Protein 5EP2 (pdb70)

Organism: Photobacterium angustum (strain S14 / CCUG 15956) (NCBI:txid314292)

Foldseek 3Di:
DAFDDFPVVVVLVVLLLVCLADLAEEEEEEAAQDDQVVSQLSSQCNHPLVVADEEEDECVVDPQVCSLCQACWAAAPLDDPRPHTTHHSQNSQFSGAYEYEQVLSHAPVVLVQVVVCLVFQWHDHRNDPDIDGGDHRYYYYHHDPVVVCCVVPSHPPVSCVRRHDHYDYGDFQLNRPPSQVVLLQVLLVVLCVVQVAAAHEEDPVVVVLSNQFPPSNGVVVSNVQSNQLNNPDHDNYHYPVSGDPDSPVVSD

Radius of gyration: 20.74 Å; Cα contacts (8 Å, |Δi|>4): 494; chains: 1; bounding box: 37×46×59 Å

Nearest PDB structures (foldseek):
  5ep2-assembly1_A  TM=1.004E+00  e=6.906E-57  Photobacterium angustum
  1ny5-assembly1_A  TM=9.552E-01  e=1.442E-30  Aquifex aeolicus
  3m0e-assembly1_A  TM=8.562E-01  e=4.176E-30  Aquifex aeolicus
  1ny6-assembly1_B  TM=9.154E-01  e=1.386E-28  Aquifex aeolicus
  6lua-assembly1_G  TM=9.500E-01  e=2.790E-27  Vibrio cholerae O395

Sequence (252 aa):
GFIGNNSLPMQQAVYRVIESAASSKATVFITGESGTGKEVCAEAIHAASPRHDDKPFIALNCAAIPKDLIESELFGHVKGAFTGASTERQGAVEMAHNGTLMLDELCEMDLDLQSKLLRRFIQTGTTYQKVGSSKMSSSSVDVRFVCCATNRNPWEEVQEGRFREDLYYRLHVIIPISLPPLRERGGDIIEIAHALLGLMMSLEEGKSFSRFSEPVLRLFESYSWPGNVRELQNVIRNIVVLNTDDDEVKLEMVPPPILEHHH

B-factor: mean 25.79, std 13.91, range [10.58, 95.14]

CATH classification: 3.40.50.300 (+1 more: 1.10.8.60)

Structure (mmCIF, N/CA/C/O backbone):
data_5EP2
#
_entry.id   5EP2
#
_cell.length_a   76.403
_cell.length_b   76.403
_cell.length_c   82.255
_cell.angle_alpha   90.000
_cell.angle_beta   90.000
_cell.angle_gamma   120.000
#
_symmetry.space_group_name_H-M   'P 61'
#
loop_
_entity.id
_entity.type
_entity.pdbx_description
1 polymer 'Putative repressor protein luxO'
2 non-polymer '2,2-dimethylpropyl 2-[[3,5-bis(oxidanylidene)-2~{H}-1,2,4-triazin-6-yl]sulfanyl]ethanoate'
3 non-polymer 'ACETATE ION'
4 water water
#
loop_
_atom_site.group_PDB
_atom_site.id
_atom_site.type_symbol
_atom_site.label_atom_id
_atom_site.label_alt_id
_atom_site.label_comp_id
_atom_site.label_asym_id
_atom_site.label_entity_id
_atom_site.label_seq_id
_atom_site.pdbx_PDB_ins_code
_atom_site.Cartn_x
_atom_site.Cartn_y
_atom_site.Cartn_z
_atom_site.occupancy
_atom_site.B_iso_or_equiv
_atom_site.auth_seq_id
_atom_site.auth_comp_id
_atom_site.auth_asym_id
_atom_site.auth_atom_id
_atom_site.pdbx_PDB_model_num
ATOM 1 N N . GLY A 1 2 ? -4.384 59.404 35.483 1.00 25.29 141 GLY A N 1
ATOM 2 C CA . GLY A 1 2 ? -4.297 57.968 35.693 1.00 37.89 141 GLY A CA 1
ATOM 3 C C . GLY A 1 2 ? -3.965 57.783 37.167 1.00 26.19 141 GLY A C 1
ATOM 4 O O . GLY A 1 2 ? -3.578 56.749 37.640 1.00 34.23 141 GLY A O 1
ATOM 5 N N . PHE A 1 3 ? -4.030 58.891 37.858 1.00 26.63 142 PHE A N 1
ATOM 6 C CA . PHE A 1 3 ? -3.787 58.863 39.286 1.00 15.28 142 PHE A CA 1
ATOM 7 C C . PHE A 1 3 ? -4.981 58.258 40.007 1.00 17.23 142 PHE A C 1
ATOM 8 O O . PHE A 1 3 ? -6.136 58.280 39.553 1.00 21.06 142 PHE A O 1
ATOM 16 N N . ILE A 1 4 ? -4.694 57.783 41.212 1.00 13.95 143 ILE A N 1
ATOM 17 C CA . ILE A 1 4 ? -5.691 57.223 42.095 1.00 15.09 143 ILE A CA 1
ATOM 18 C C . ILE A 1 4 ? -5.787 58.088 43.349 1.00 16.76 143 ILE A C 1
ATOM 19 O O . ILE A 1 4 ? -4.775 58.443 43.948 1.00 18.04 143 ILE A O 1
ATOM 24 N N . GLY A 1 5 ? -7.004 58.430 43.728 1.00 16.28 144 GLY A N 1
ATOM 25 C CA . GLY A 1 5 ? -7.238 59.071 45.018 1.00 16.52 144 GLY A CA 1
ATOM 26 C C . GLY A 1 5 ? -7.615 60.527 44.886 1.00 15.76 144 GLY A C 1
ATOM 27 O O . GLY A 1 5 ? -7.370 61.192 43.905 1.00 17.63 144 GLY A O 1
ATOM 28 N N . ASN A 1 6 ? -8.242 61.039 45.931 1.00 16.15 145 ASN A N 1
ATOM 29 C CA A ASN A 1 6 ? -8.546 62.467 45.912 0.56 16.98 145 ASN A CA 1
ATOM 30 C CA B ASN A 1 6 ? -8.629 62.441 45.987 0.44 18.93 145 ASN A CA 1
ATOM 31 C C . ASN A 1 6 ? -8.056 63.156 47.189 1.00 16.18 145 ASN A C 1
ATOM 32 O O . ASN A 1 6 ? -8.719 64.044 47.745 1.00 17.65 145 ASN A O 1
ATOM 41 N N . SER A 1 7 ? -6.841 62.810 47.574 1.00 15.54 146 SER A N 1
ATOM 42 C CA . SER A 1 7 ? -6.192 63.583 48.625 1.00 15.60 146 SER A CA 1
ATOM 43 C C . SER A 1 7 ? -6.079 65.065 48.305 1.00 15.61 146 SER A C 1
ATOM 44 O O . SER A 1 7 ? -6.004 65.469 47.127 1.00 15.24 146 SER A O 1
ATOM 47 N N . LEU A 1 8 ? -6.085 65.873 49.360 1.00 16.13 147 LEU A N 1
ATOM 48 C CA . LEU A 1 8 ? -5.953 67.296 49.206 1.00 16.89 147 LEU A CA 1
ATOM 49 C C . LEU A 1 8 ? -4.830 67.740 48.233 1.00 17.49 147 LEU A C 1
ATOM 50 O O . LEU A 1 8 ? -5.089 68.480 47.301 1.00 20.11 147 LEU A O 1
ATOM 55 N N . PRO A 1 9 ? -3.593 67.244 48.406 1.00 15.31 148 PRO A N 1
ATOM 56 C CA . PRO A 1 9 ? -2.551 67.719 47.493 1.00 15.23 148 PRO A CA 1
ATOM 57 C C . PRO A 1 9 ? -2.745 67.212 46.070 1.00 15.55 148 PRO A C 1
ATOM 58 O O . PRO A 1 9 ? -2.364 67.928 45.101 1.00 18.02 148 PRO A O 1
ATOM 62 N N . MET A 1 10 ? -3.337 66.046 45.872 1.00 13.91 149 MET A N 1
ATOM 63 C CA . MET A 1 10 ? -3.574 65.609 44.479 1.00 13.56 149 MET A CA 1
ATOM 64 C C . MET A 1 10 ? -4.685 66.417 43.856 1.00 15.96 149 MET A C 1
ATOM 65 O O . MET A 1 10 ? -4.671 66.588 42.630 1.00 14.87 149 MET A O 1
ATOM 70 N N . GLN A 1 11 ? -5.649 66.920 44.600 1.00 17.61 150 GLN A N 1
ATOM 71 C CA A GLN A 1 11 ? -6.701 67.808 44.036 0.64 16.43 150 GLN A CA 1
ATOM 72 C CA B GLN A 1 11 ? -6.677 67.672 43.910 0.36 16.15 150 GLN A CA 1
ATOM 73 C C . GLN A 1 11 ? -6.095 68.971 43.320 1.00 18.04 150 GLN A C 1
ATOM 74 O O . GLN A 1 11 ? -6.571 69.429 42.250 1.00 16.06 150 GLN A O 1
ATOM 85 N N . ALA A 1 12 ? -5.053 69.522 43.927 1.00 17.01 151 ALA A N 1
ATOM 86 C CA . ALA A 1 12 ? -4.358 70.639 43.318 1.00 17.28 151 ALA A CA 1
ATOM 87 C C . ALA A 1 12 ? -3.693 70.241 41.991 1.00 16.08 151 ALA A C 1
ATOM 88 O O . ALA A 1 12 ? -3.742 70.989 40.995 1.00 17.74 151 ALA A O 1
ATOM 90 N N . VAL A 1 13 ? -3.081 69.075 41.975 1.00 14.02 152 VAL A N 1
ATOM 91 C CA . VAL A 1 13 ? -2.471 68.561 40.752 1.00 14.18 152 VAL A CA 1
ATOM 92 C C . VAL A 1 13 ? -3.565 68.397 39.712 1.00 14.31 152 VAL A C 1
ATOM 93 O O . VAL A 1 13 ? -3.374 68.811 38.541 1.00 14.19 152 VAL A O 1
ATOM 97 N N . TYR A 1 14 ? -4.702 67.805 40.066 1.00 14.00 153 TYR A N 1
ATOM 98 C CA . TYR A 1 14 ? -5.763 67.585 39.075 1.00 14.56 153 TYR A CA 1
ATOM 99 C C . TYR A 1 14 ? -6.276 68.890 38.493 1.00 14.53 153 TYR A C 1
ATOM 100 O O . TYR A 1 14 ? -6.565 68.930 37.293 1.00 14.54 153 TYR A O 1
ATOM 109 N N . ARG A 1 15 ? -6.364 69.956 39.270 1.00 15.04 154 ARG A N 1
ATOM 110 C CA . ARG A 1 15 ? -6.821 71.258 38.747 1.00 15.34 154 ARG A CA 1
ATOM 111 C C . ARG A 1 15 ? -5.829 71.777 37.762 1.00 15.23 154 ARG A C 1
ATOM 112 O O . ARG A 1 15 ? -6.222 72.296 36.705 1.00 16.66 154 ARG A O 1
ATOM 120 N N . VAL A 1 16 ? -4.535 71.647 38.028 1.00 15.63 155 VAL A N 1
ATOM 121 C CA . VAL A 1 16 ? -3.528 72.130 37.079 1.00 16.30 155 VAL A CA 1
ATOM 122 C C . VAL A 1 16 ? -3.543 71.255 35.843 1.00 14.91 155 VAL A C 1
ATOM 123 O O . VAL A 1 16 ? -3.420 71.775 34.729 1.00 16.22 155 VAL A O 1
ATOM 127 N N . ILE A 1 17 ? -3.688 69.939 35.972 1.00 12.99 156 ILE A N 1
ATOM 128 C CA . ILE A 1 17 ? -3.764 69.087 34.768 1.00 14.28 156 ILE A CA 1
ATOM 129 C C . ILE A 1 17 ? -4.904 69.505 33.898 1.00 14.55 156 ILE A C 1
ATOM 130 O O . ILE A 1 17 ? -4.721 69.629 32.664 1.00 15.57 156 ILE A O 1
ATOM 135 N N . GLU A 1 18 ? -6.072 69.750 34.477 1.00 14.35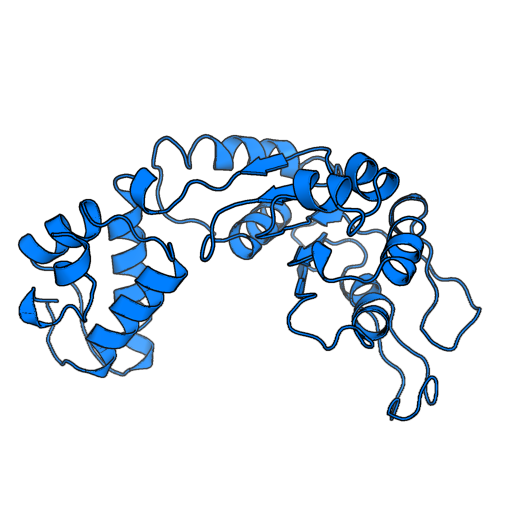 157 GLU A N 1
ATOM 136 C CA . GLU A 1 18 ? -7.230 70.110 33.679 1.00 16.73 157 GLU A CA 1
ATOM 137 C C . GLU A 1 18 ? -7.023 71.422 32.962 1.00 16.70 157 GLU A C 1
ATOM 138 O O . GLU A 1 18 ? -7.362 71.549 31.766 1.00 18.73 157 GLU A O 1
ATOM 144 N N . SER A 1 19 ? -6.484 72.411 33.662 1.00 16.09 158 SER A N 1
ATOM 145 C CA . SER A 1 19 ? -6.298 73.731 33.062 1.00 18.73 158 SER A CA 1
ATOM 146 C C . SER A 1 19 ? -5.167 73.685 32.052 1.00 16.93 158 SER A C 1
ATOM 147 O O . SER A 1 19 ? -5.277 74.318 30.963 1.00 22.50 158 SER A O 1
ATOM 150 N N . ALA A 1 20 ? -4.110 72.938 32.318 1.00 17.47 159 ALA A N 1
ATOM 151 C CA . ALA A 1 20 ? -2.977 72.894 31.405 1.00 17.55 159 ALA A CA 1
ATOM 152 C C . ALA A 1 20 ? -3.346 72.137 30.144 1.00 18.61 159 ALA A C 1
ATOM 153 O O . ALA A 1 20 ? -2.813 72.407 29.043 1.00 19.84 159 ALA A O 1
ATOM 155 N N . ALA A 1 21 ? -4.225 71.144 30.257 1.00 16.37 160 ALA A N 1
ATOM 156 C CA . ALA A 1 21 ? -4.540 70.262 29.130 1.00 17.28 160 ALA A CA 1
ATOM 157 C C . ALA A 1 21 ? -5.073 71.017 27.943 1.00 20.49 160 ALA A C 1
ATOM 158 O O . ALA A 1 21 ? -4.878 70.567 26.807 1.00 21.69 160 ALA A O 1
ATOM 160 N N . SER A 1 22 ? -5.784 72.108 28.164 1.00 18.41 161 SER A N 1
ATOM 161 C CA . SER A 1 22 ? -6.299 72.844 27.028 1.00 24.07 161 SER A CA 1
ATOM 162 C C . SER A 1 22 ? -5.300 73.816 26.381 1.00 25.96 161 SER A C 1
ATOM 163 O O . SER A 1 22 ? -5.626 74.440 25.395 1.00 32.15 161 SER A O 1
ATOM 166 N N . SER A 1 23 ? -4.094 73.926 26.920 1.00 17.70 162 SER A N 1
ATOM 167 C CA . SER A 1 23 ? -3.069 74.795 26.387 1.00 15.98 162 SER A CA 1
ATOM 168 C C . SER A 1 23 ? -1.989 73.959 25.734 1.00 16.56 162 SER A C 1
ATOM 169 O O . SER A 1 23 ? -1.869 72.773 26.044 1.00 17.12 162 SER A O 1
ATOM 172 N N . LYS A 1 24 ? -1.213 74.530 24.812 1.00 15.33 163 LYS A N 1
ATOM 173 C CA . LYS A 1 24 ? -0.041 73.829 24.311 1.00 14.76 163 LYS A CA 1
ATOM 174 C C . LYS A 1 24 ? 1.195 74.192 25.117 1.00 16.06 163 LYS A C 1
ATOM 175 O O . LYS A 1 24 ? 2.273 73.712 24.777 1.00 15.86 163 LYS A O 1
ATOM 181 N N . ALA A 1 25 ? 1.076 74.989 26.198 1.00 14.32 164 ALA A N 1
ATOM 182 C CA . ALA A 1 25 ? 2.247 75.419 26.929 1.00 14.67 164 ALA A CA 1
ATOM 183 C C . ALA A 1 25 ? 2.980 74.200 27.522 1.00 13.83 164 ALA A C 1
ATOM 184 O O . ALA A 1 25 ? 2.363 73.206 27.916 1.00 15.45 164 ALA A O 1
ATOM 186 N N . THR A 1 26 ? 4.302 74.269 27.524 1.00 14.35 165 THR A N 1
ATOM 187 C CA . THR A 1 26 ? 5.082 73.144 28.041 1.00 13.59 165 THR A CA 1
ATOM 188 C C . THR A 1 26 ? 4.880 72.976 29.529 1.00 13.69 165 THR A C 1
ATOM 189 O O . THR A 1 26 ? 4.905 73.947 30.317 1.00 13.48 165 THR A O 1
ATOM 193 N N . VAL A 1 27 ? 4.719 71.706 29.912 1.00 12.91 166 VAL A N 1
ATOM 194 C CA . VAL A 1 27 ? 4.592 71.346 31.314 1.00 13.25 166 VAL A CA 1
ATOM 195 C C . VAL A 1 27 ? 5.900 70.744 31.784 1.00 13.59 166 VAL A C 1
ATOM 196 O O . VAL A 1 27 ? 6.542 69.981 31.052 1.00 16.25 166 VAL A O 1
ATOM 200 N N . PHE A 1 28 ? 6.318 71.073 32.995 1.00 12.88 167 PHE A N 1
ATOM 201 C CA . PHE A 1 28 ? 7.626 70.652 33.502 1.00 13.14 167 PHE A CA 1
ATOM 202 C C . PHE A 1 28 ? 7.373 70.019 34.867 1.00 13.40 167 PHE A C 1
ATOM 203 O O . PHE A 1 28 ? 7.095 70.725 35.847 1.00 13.93 167 PHE A O 1
ATOM 211 N N . ILE A 1 29 ? 7.476 68.706 34.903 1.00 12.68 168 ILE A N 1
ATOM 212 C CA . ILE A 1 29 ? 7.106 67.930 36.104 1.00 12.69 168 ILE A CA 1
ATOM 213 C C . ILE A 1 29 ? 8.333 67.613 36.926 1.00 14.23 168 ILE A C 1
ATOM 214 O O . ILE A 1 29 ? 9.358 67.129 36.430 1.00 15.18 168 ILE A O 1
ATOM 219 N N . THR A 1 30 ? 8.233 67.844 38.251 1.00 13.21 169 THR A N 1
ATOM 220 C CA . THR A 1 30 ? 9.289 67.417 39.178 1.00 14.82 169 THR A CA 1
ATOM 221 C C . THR A 1 30 ? 8.646 66.629 40.298 1.00 16.80 169 THR A C 1
ATOM 222 O O . THR A 1 30 ? 7.445 66.677 40.502 1.00 16.05 169 THR A O 1
ATOM 226 N N . GLY A 1 31 ? 9.478 65.904 41.025 1.00 16.17 170 GLY A N 1
ATOM 227 C CA . GLY A 1 31 ? 8.970 65.125 42.153 1.00 16.25 170 GLY A CA 1
ATOM 228 C C . GLY A 1 31 ? 10.074 64.237 42.634 1.00 16.70 170 GLY A C 1
ATOM 229 O O . GLY A 1 31 ? 11.074 64.041 41.946 1.00 17.72 170 GLY A O 1
ATOM 230 N N . GLU A 1 32 ? 9.907 63.692 43.826 1.00 14.23 171 GLU A N 1
ATOM 231 C CA . GLU A 1 32 ? 10.876 62.739 44.362 1.00 15.81 171 GLU A CA 1
ATOM 232 C C . GLU A 1 32 ? 10.955 61.436 43.560 1.00 17.13 171 GLU A C 1
ATOM 233 O O . GLU A 1 32 ? 10.082 61.116 42.767 1.00 16.46 171 GLU A O 1
ATOM 239 N N . SER A 1 33 ? 12.024 60.688 43.794 1.00 18.19 172 SER A N 1
ATOM 240 C CA . SER A 1 33 ? 12.187 59.351 43.215 1.00 20.18 172 SER A CA 1
ATOM 241 C C . SER A 1 33 ? 10.931 58.527 43.409 1.00 17.74 172 SER A C 1
ATOM 242 O O . SER A 1 33 ? 10.416 58.428 44.524 1.00 17.52 172 SER A O 1
ATOM 245 N N . GLY A 1 34 ? 10.446 57.924 42.337 1.00 15.66 173 GLY A N 1
ATOM 246 C CA . GLY A 1 34 ? 9.348 56.997 42.443 1.00 15.40 173 GLY A CA 1
ATOM 247 C C . GLY A 1 34 ? 8.003 57.676 42.398 1.00 15.24 173 GLY A C 1
ATOM 248 O O . GLY A 1 34 ? 7.018 56.977 42.603 1.00 15.20 173 GLY A O 1
ATOM 249 N N . THR A 1 35 ? 7.925 58.970 42.101 1.00 13.43 174 THR A N 1
ATOM 250 C CA . THR A 1 35 ? 6.615 59.584 41.878 1.00 12.92 174 THR A CA 1
ATOM 251 C C . THR A 1 35 ? 6.212 59.426 40.398 1.00 15.55 174 THR A C 1
ATOM 252 O O . THR A 1 35 ? 7.048 59.127 39.521 1.00 16.63 174 THR A O 1
ATOM 256 N N . GLY A 1 36 ? 4.930 59.605 40.152 1.00 14.22 175 GLY A N 1
ATOM 257 C CA . GLY A 1 36 ? 4.313 59.218 38.876 1.00 16.05 175 GLY A CA 1
ATOM 258 C C . GLY A 1 36 ? 4.412 60.240 37.745 1.00 14.14 175 GLY A C 1
ATOM 259 O O . GLY A 1 36 ? 3.410 60.813 37.304 1.00 14.03 175 GLY A O 1
ATOM 260 N N . LYS A 1 37 ? 5.644 60.509 37.320 1.00 14.30 176 LYS A N 1
ATOM 261 C CA . LYS A 1 37 ? 5.819 61.555 36.301 1.00 14.93 176 LYS A CA 1
ATOM 262 C C . LYS A 1 37 ? 5.181 61.202 34.940 1.00 13.17 176 LYS A C 1
ATOM 263 O O . LYS A 1 37 ? 4.498 62.059 34.360 1.00 13.98 176 LYS A O 1
ATOM 269 N N . GLU A 1 38 ? 5.314 59.947 34.522 1.00 14.36 177 GLU A N 1
ATOM 270 C CA . GLU A 1 38 ? 4.680 59.538 33.262 1.00 14.07 177 GLU A CA 1
ATOM 271 C C . GLU A 1 38 ? 3.160 59.480 33.421 1.00 13.94 177 GLU A C 1
ATOM 272 O O . GLU A 1 38 ? 2.412 59.826 32.501 1.00 14.49 177 GLU A O 1
ATOM 278 N N . VAL A 1 39 ? 2.664 59.046 34.579 1.00 13.60 178 VAL A N 1
ATOM 279 C CA . VAL A 1 39 ? 1.225 59.082 34.829 1.00 12.82 178 VAL A CA 1
ATOM 280 C C . VAL A 1 39 ? 0.688 60.514 34.696 1.00 13.26 178 VAL A C 1
ATOM 281 O O . VAL A 1 39 ? -0.344 60.748 34.055 1.00 13.28 178 VAL A O 1
ATOM 285 N N . CYS A 1 40 ? 1.415 61.496 35.260 1.00 12.67 179 CYS A N 1
ATOM 286 C CA . CYS A 1 40 ? 0.962 62.871 35.135 1.00 11.73 179 CYS A CA 1
ATOM 287 C C . CYS A 1 40 ? 0.981 63.312 33.636 1.00 12.30 179 CYS A C 1
ATOM 288 O O . CYS A 1 40 ? 0.039 63.978 33.205 1.00 12.72 179 CYS A O 1
ATOM 291 N N . ALA A 1 41 ? 2.081 63.016 32.945 1.00 12.09 180 ALA A N 1
ATOM 292 C CA . ALA A 1 41 ? 2.176 63.428 31.535 1.00 11.88 180 ALA A CA 1
ATOM 293 C C . ALA A 1 41 ? 1.030 62.827 30.722 1.00 12.18 180 ALA A C 1
ATOM 294 O O . ALA A 1 41 ? 0.421 63.515 29.880 1.00 13.59 180 ALA A O 1
ATOM 296 N N . GLU A 1 42 ? 0.781 61.540 30.910 1.00 12.54 181 GLU A N 1
ATOM 297 C CA . GLU A 1 42 ? -0.314 60.910 30.175 1.00 14.14 181 GLU A CA 1
ATOM 298 C C . GLU A 1 42 ? -1.670 61.496 30.539 1.00 13.72 181 GLU A C 1
ATOM 299 O O . GLU A 1 42 ? -2.562 61.615 29.663 1.00 14.64 181 GLU A O 1
ATOM 305 N N . ALA A 1 43 ? -1.852 61.868 31.819 1.00 12.77 182 ALA A N 1
ATOM 306 C CA . ALA A 1 43 ? -3.126 62.469 32.186 1.00 12.73 182 ALA A CA 1
ATOM 307 C C . ALA A 1 43 ? -3.370 63.801 31.501 1.00 13.39 182 ALA A C 1
ATOM 308 O O . ALA A 1 43 ? -4.506 64.164 31.174 1.00 15.55 182 ALA A O 1
ATOM 310 N N . ILE A 1 44 ? -2.302 64.566 31.360 1.00 12.97 183 ILE A N 1
ATOM 311 C CA . ILE A 1 44 ? -2.415 65.832 30.615 1.00 12.61 183 ILE A CA 1
ATOM 312 C C . ILE A 1 44 ? -2.844 65.569 29.166 1.00 12.50 183 ILE A C 1
ATOM 313 O O . ILE A 1 44 ? -3.773 66.181 28.675 1.00 14.45 183 ILE A O 1
ATOM 318 N N . HIS A 1 45 ? -2.175 64.619 28.531 1.00 12.52 184 HIS A N 1
ATOM 319 C CA . HIS A 1 45 ? -2.559 64.272 27.141 1.00 12.88 184 HIS A CA 1
ATOM 320 C C . HIS A 1 45 ? -4.018 63.829 27.067 1.00 13.31 184 HIS A C 1
ATOM 321 O O . HIS A 1 45 ? -4.765 64.257 26.175 1.00 14.66 184 HIS A O 1
ATOM 328 N N . ALA A 1 46 ? -4.428 62.971 27.999 1.00 13.39 185 ALA A N 1
ATOM 329 C CA . ALA A 1 46 ? -5.763 62.418 27.967 1.00 15.76 185 ALA A CA 1
ATOM 330 C C . ALA A 1 46 ? -6.831 63.487 28.156 1.00 15.06 185 ALA A C 1
ATOM 331 O O . ALA A 1 46 ? -7.937 63.346 27.613 1.00 18.80 185 ALA A O 1
ATOM 333 N N . ALA A 1 47 ? -6.512 64.532 28.923 1.00 15.69 186 ALA A N 1
ATOM 334 C CA . ALA A 1 47 ? -7.465 65.608 29.151 1.00 17.27 186 ALA A CA 1
ATOM 335 C C . ALA A 1 47 ? -7.449 66.652 28.039 1.00 18.58 186 ALA A C 1
ATOM 336 O O . ALA A 1 47 ? -8.322 67.502 27.983 1.00 20.62 186 ALA A O 1
ATOM 338 N N . SER A 1 48 ? -6.469 66.568 27.150 1.00 15.74 187 SER A N 1
ATOM 339 C CA . SER A 1 48 ? -6.267 67.583 26.110 1.00 16.29 187 SER A CA 1
ATOM 340 C C . SER A 1 48 ? -7.057 67.332 24.844 1.00 17.62 187 SER A C 1
ATOM 341 O O . SER A 1 48 ? -7.553 66.237 24.630 1.00 17.94 187 SER A O 1
ATOM 344 N N . PRO A 1 49 ? -7.202 68.351 23.982 1.00 16.84 188 PRO A N 1
ATOM 345 C CA . PRO A 1 49 ? -7.876 68.146 22.688 1.00 16.54 188 PRO A CA 1
ATOM 346 C C . PRO A 1 49 ? -7.103 67.191 21.820 1.00 17.00 188 PRO A C 1
ATOM 347 O O . PRO A 1 49 ? -7.696 66.743 20.797 1.00 21.77 188 PRO A O 1
ATOM 351 N N . ARG A 1 50 ? -5.837 66.919 22.118 1.00 16.66 189 ARG A N 1
ATOM 352 C CA . ARG A 1 50 ? -5.147 65.984 21.246 1.00 20.20 189 ARG A CA 1
ATOM 353 C C . ARG A 1 50 ? -5.134 64.557 21.798 1.00 18.37 189 ARG A C 1
ATOM 354 O O . ARG A 1 50 ? -4.324 63.729 21.376 1.00 17.77 189 ARG A O 1
ATOM 362 N N . HIS A 1 51 ? -6.058 64.238 22.724 1.00 16.70 190 HIS A N 1
ATOM 363 C CA . HIS A 1 51 ? -6.086 62.924 23.361 1.00 16.94 190 HIS A CA 1
ATOM 364 C C . HIS A 1 51 ? -6.189 61.750 22.383 1.00 16.31 190 HIS A C 1
ATOM 365 O O . HIS A 1 51 ? -5.741 60.657 22.721 1.00 19.44 190 HIS A O 1
ATOM 372 N N . ASP A 1 52 ? -6.762 61.977 21.193 1.00 18.56 191 ASP A N 1
ATOM 373 C CA A ASP A 1 52 ? -6.909 60.935 20.179 0.54 20.42 191 ASP A CA 1
ATOM 374 C CA B ASP A 1 52 ? -6.897 60.905 20.188 0.46 19.82 191 ASP A CA 1
ATOM 375 C C . ASP A 1 52 ? -5.641 60.724 19.335 1.00 20.44 191 ASP A C 1
ATOM 376 O O . ASP A 1 52 ? -5.568 59.781 18.522 1.00 26.48 191 ASP A O 1
ATOM 385 N N . LYS A 1 53 ? -4.654 61.596 19.512 1.00 17.23 192 LYS A N 1
ATOM 386 C CA . LYS A 1 53 ? -3.376 61.485 18.836 1.00 16.69 192 LYS A CA 1
ATOM 387 C C . LYS A 1 53 ? -2.376 60.799 19.787 1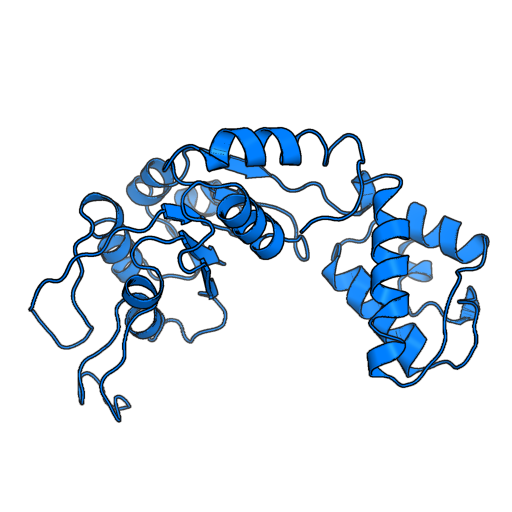.00 16.17 192 LYS A C 1
ATOM 388 O O . LYS A 1 53 ? -2.700 60.488 20.931 1.00 16.45 192 LYS A O 1
ATOM 394 N N . PRO A 1 54 ? -1.160 60.503 19.321 1.00 16.10 193 PRO A N 1
ATOM 395 C CA . PRO A 1 54 ? -0.282 59.700 20.184 1.00 16.55 193 PRO A CA 1
ATOM 396 C C . PRO A 1 54 ? 0.333 60.429 21.356 1.00 15.19 193 PRO A C 1
ATOM 397 O O . PRO A 1 54 ? 0.582 61.637 21.319 1.00 14.95 193 PRO A O 1
ATOM 401 N N . PHE A 1 55 ? 0.495 59.660 22.428 1.00 15.06 194 PHE A N 1
ATOM 402 C CA . PHE A 1 55 ? 1.279 60.054 23.586 1.00 14.50 194 PHE A CA 1
ATOM 403 C C . PHE A 1 55 ? 2.536 59.222 23.510 1.00 14.91 194 PHE A C 1
ATOM 404 O O . PHE A 1 55 ? 2.452 57.944 23.476 1.00 18.34 194 PHE A O 1
ATOM 412 N N . ILE A 1 56 ? 3.704 59.878 23.483 1.00 14.81 195 ILE A N 1
ATOM 413 C CA . ILE A 1 56 ? 4.976 59.172 23.366 1.00 15.36 195 ILE A CA 1
ATOM 414 C C . ILE A 1 56 ? 5.890 59.606 24.483 1.00 15.70 195 ILE A C 1
ATOM 415 O O . ILE A 1 56 ? 6.059 60.798 24.710 1.00 15.39 195 ILE A O 1
ATOM 420 N N . ALA A 1 57 ? 6.444 58.646 25.208 1.00 17.96 196 ALA A N 1
ATOM 421 C CA . ALA A 1 57 ? 7.367 58.987 26.283 1.00 1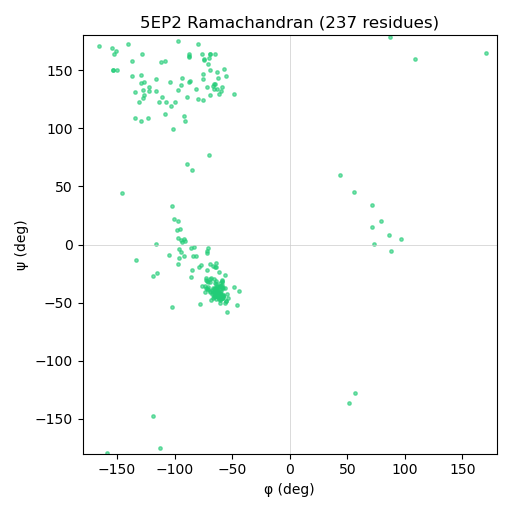7.98 196 ALA A CA 1
ATOM 422 C C . ALA A 1 57 ? 8.759 58.551 25.902 1.00 19.92 196 ALA A C 1
ATOM 423 O O . ALA A 1 57 ? 8.965 57.386 25.476 1.00 24.00 196 ALA A O 1
ATOM 425 N N . LEU A 1 58 ? 9.712 59.479 25.972 1.00 19.72 197 LEU A N 1
ATOM 426 C CA . LEU A 1 58 ? 11.118 59.167 25.745 1.00 20.58 197 LEU A CA 1
ATOM 427 C C . LEU A 1 58 ? 11.831 59.232 27.076 1.00 22.08 197 LEU A C 1
ATOM 428 O O . LEU A 1 58 ? 11.951 60.330 27.662 1.00 19.69 197 LEU A O 1
ATOM 433 N N . ASN A 1 59 ? 12.311 58.095 27.589 1.00 23.64 198 ASN A N 1
ATOM 434 C CA . ASN A 1 59 ? 13.060 58.163 28.847 1.00 21.82 198 ASN A CA 1
ATOM 435 C C . ASN A 1 59 ? 14.534 58.336 28.522 1.00 20.70 198 ASN A C 1
ATOM 436 O O . ASN A 1 59 ? 15.209 57.395 28.088 1.00 23.66 198 ASN A O 1
ATOM 441 N N . CYS A 1 60 ? 15.059 59.540 28.728 1.00 21.35 199 CYS A N 1
ATOM 442 C CA . CYS A 1 60 ? 16.408 59.856 28.277 1.00 23.83 199 CYS A CA 1
ATOM 443 C C . CYS A 1 60 ? 17.482 59.146 29.043 1.00 28.71 199 CYS A C 1
ATOM 444 O O . CYS A 1 60 ? 18.634 59.089 28.606 1.00 31.84 199 CYS A O 1
ATOM 447 N N . ALA A 1 61 ? 17.106 58.632 30.197 1.00 27.27 200 ALA A N 1
ATOM 448 C CA . ALA A 1 61 ? 18.081 57.915 31.001 1.00 36.52 200 ALA A CA 1
ATOM 449 C C . ALA A 1 61 ? 18.189 56.466 30.563 1.00 41.65 200 ALA A C 1
ATOM 450 O O . ALA A 1 61 ? 19.196 55.836 30.833 1.00 41.35 200 ALA A O 1
ATOM 452 N N . ALA A 1 62 ? 17.171 55.929 29.892 1.00 30.67 201 ALA A N 1
ATOM 453 C CA . ALA A 1 62 ? 17.129 54.482 29.653 1.00 37.10 201 ALA A CA 1
ATOM 454 C C . ALA A 1 62 ? 17.713 54.162 28.293 1.00 36.13 201 ALA A C 1
ATOM 455 O O . ALA A 1 62 ? 17.604 53.040 27.789 1.00 42.57 201 ALA A O 1
ATOM 457 N N . ILE A 1 63 ? 18.381 55.157 27.734 1.00 36.78 202 ILE A N 1
ATOM 458 C CA . ILE A 1 63 ? 19.032 55.070 26.444 1.00 38.23 202 ILE A CA 1
ATOM 459 C C . ILE A 1 63 ? 20.474 55.501 26.675 1.00 31.49 202 ILE A C 1
ATOM 460 O O . ILE A 1 63 ? 20.699 56.455 27.395 1.00 32.19 202 ILE A O 1
ATOM 465 N N . PRO A 1 64 ? 21.458 54.839 26.049 1.00 31.61 203 PRO A N 1
ATOM 466 C CA . PRO A 1 64 ? 22.812 55.392 26.166 1.00 32.47 203 PRO A CA 1
ATOM 467 C C . PRO A 1 64 ? 22.845 56.848 25.710 1.00 31.80 203 PRO A C 1
ATOM 468 O O . PRO A 1 64 ? 22.104 57.231 24.802 1.00 28.18 203 PRO A O 1
ATOM 472 N N . LYS A 1 65 ? 23.664 57.664 26.362 1.00 32.16 204 LYS A N 1
ATOM 473 C CA . LYS A 1 65 ? 23.643 59.103 26.132 1.00 31.34 204 LYS A CA 1
ATOM 474 C C . LYS A 1 65 ? 23.936 59.472 24.682 1.00 30.58 204 LYS A C 1
ATOM 475 O O . LYS A 1 65 ? 23.364 60.425 24.158 1.00 30.94 204 LYS A O 1
ATOM 481 N N . ASP A 1 66 ? 24.828 58.704 24.055 1.00 36.21 205 ASP A N 1
ATOM 482 C CA . ASP A 1 66 ? 25.161 58.927 22.654 1.00 38.07 205 ASP A CA 1
ATOM 483 C C . ASP A 1 66 ? 24.048 58.532 21.681 1.00 34.05 205 ASP A C 1
ATOM 484 O O . ASP A 1 66 ? 24.145 58.805 20.497 1.00 35.34 205 ASP A O 1
ATOM 489 N N . LEU A 1 67 ? 22.974 57.931 22.188 1.00 29.12 206 LEU A N 1
ATOM 490 C CA . LEU A 1 67 ? 21.882 57.466 21.342 1.00 27.90 206 LEU A CA 1
ATOM 491 C C . LEU A 1 67 ? 20.563 58.155 21.592 1.00 28.24 206 LEU A C 1
ATOM 492 O O . LEU A 1 67 ? 19.562 57.845 20.937 1.00 25.13 206 LEU A O 1
ATOM 497 N N . ILE A 1 68 ? 20.539 59.100 22.522 1.00 26.17 207 ILE A N 1
ATOM 498 C CA . ILE A 1 68 ? 19.302 59.820 22.761 1.00 21.62 207 ILE A CA 1
ATOM 499 C C . ILE A 1 68 ? 18.915 60.565 21.485 1.00 23.99 207 ILE A C 1
ATOM 500 O O . ILE A 1 68 ? 17.742 60.610 21.121 1.00 20.42 207 ILE A O 1
ATOM 505 N N . GLU A 1 69 ? 19.888 61.145 20.787 1.00 21.97 208 GLU A N 1
ATOM 506 C CA . GLU A 1 69 ? 19.528 61.949 19.600 1.00 21.68 208 GLU A CA 1
ATOM 507 C C . GLU A 1 69 ? 18.854 61.089 18.518 1.00 23.75 208 GLU A C 1
ATOM 508 O O . GLU A 1 69 ? 17.857 61.499 17.934 1.00 20.99 208 GLU A O 1
ATOM 514 N N . SER A 1 70 ? 19.395 59.888 18.298 1.00 23.56 209 SER A N 1
ATOM 515 C CA . SER A 1 70 ? 18.798 58.910 17.410 1.00 26.06 209 SER A CA 1
ATOM 516 C C . SER A 1 70 ? 17.378 58.559 17.866 1.00 24.57 209 SER A C 1
ATOM 517 O O . SER A 1 70 ? 16.459 58.540 17.057 1.00 24.34 209 SER A O 1
ATOM 520 N N . GLU A 1 71 ? 17.185 58.310 19.153 1.00 22.24 210 GLU A N 1
ATOM 521 C CA . GLU A 1 71 ? 15.865 57.953 19.645 1.00 23.47 210 GLU A CA 1
ATOM 522 C C . GLU A 1 71 ? 14.874 59.102 19.467 1.00 19.20 210 GLU A C 1
ATOM 523 O O . GLU A 1 71 ? 13.717 58.880 19.126 1.00 20.72 210 GLU A O 1
ATOM 529 N N . LEU A 1 72 ? 15.354 60.325 19.662 1.00 17.87 211 LEU A N 1
ATOM 530 C CA . LEU A 1 72 ? 14.507 61.524 19.640 1.00 16.74 211 LEU A CA 1
ATOM 531 C C . LEU A 1 72 ? 14.162 61.956 18.202 1.00 17.67 211 LEU A C 1
ATOM 532 O O . LEU A 1 72 ? 12.982 62.147 17.850 1.00 17.71 211 LEU A O 1
ATOM 537 N N . PHE A 1 73 ? 15.192 62.087 17.354 1.00 17.90 212 PHE A N 1
ATOM 538 C CA . PHE A 1 73 ? 15.032 62.652 16.017 1.00 17.86 212 PHE A CA 1
ATOM 539 C C . PHE A 1 73 ? 15.068 61.618 14.913 1.00 22.55 212 PHE A C 1
ATOM 540 O O . PHE A 1 73 ? 14.812 61.950 13.758 1.00 22.15 212 PHE A O 1
ATOM 548 N N . GLY A 1 74 ? 15.416 60.376 15.230 1.00 21.33 213 GLY A N 1
ATOM 549 C CA . GLY A 1 74 ? 15.548 59.337 14.215 1.00 25.41 213 GLY A CA 1
ATOM 550 C C . GLY A 1 74 ? 16.928 59.314 13.597 1.00 25.63 213 GLY A C 1
ATOM 551 O O . GLY A 1 74 ? 17.769 60.135 13.928 1.00 26.51 213 GLY A O 1
ATOM 552 N N . HIS A 1 75 ? 17.155 58.376 12.681 1.00 28.32 214 HIS A N 1
ATOM 553 C CA . HIS A 1 75 ? 18.423 58.321 11.956 1.00 30.59 214 HIS A CA 1
ATOM 554 C C . HIS A 1 75 ? 18.204 57.652 10.615 1.00 36.04 214 HIS A C 1
ATOM 555 O O . HIS A 1 75 ? 17.309 56.815 10.465 1.00 39.10 214 HIS A O 1
ATOM 562 N N . VAL A 1 76 ? 19.011 58.038 9.635 1.00 37.91 215 VAL A N 1
ATOM 563 C CA . VAL A 1 76 ? 19.005 57.372 8.336 1.00 44.26 215 VAL A CA 1
ATOM 564 C C . VAL A 1 76 ? 19.961 56.183 8.377 1.00 51.08 215 VAL A C 1
ATOM 565 O O . VAL A 1 76 ? 20.826 56.098 9.256 1.00 46.99 215 VAL A O 1
ATOM 569 N N . LYS A 1 77 ? 19.796 55.260 7.434 1.00 55.88 216 LYS A N 1
ATOM 570 C CA . LYS A 1 77 ? 20.628 54.058 7.377 1.00 60.56 216 LYS A CA 1
ATOM 571 C C . LYS A 1 77 ? 22.101 54.413 7.242 1.00 55.20 216 LYS A C 1
ATOM 572 O O . LYS A 1 77 ? 22.463 55.308 6.482 1.00 53.66 216 LYS A O 1
ATOM 578 N N . GLY A 1 78 ? 22.937 53.735 8.026 1.00 60.49 217 GLY A N 1
ATOM 579 C CA . GLY A 1 78 ? 24.374 53.960 8.012 1.00 60.50 217 GLY A CA 1
ATOM 580 C C . GLY A 1 78 ? 24.829 55.275 8.626 1.00 55.04 217 GLY A C 1
ATOM 581 O O . GLY A 1 78 ? 25.967 55.683 8.430 1.00 57.50 217 GLY A O 1
ATOM 582 N N . ALA A 1 79 ? 23.951 55.942 9.375 1.00 46.66 218 ALA A N 1
ATOM 583 C CA . ALA A 1 79 ? 24.299 57.235 9.954 1.00 48.23 218 ALA A CA 1
ATOM 584 C C . ALA A 1 79 ? 25.494 57.123 10.898 1.00 55.07 218 ALA A C 1
ATOM 585 O O . ALA A 1 79 ? 26.314 58.035 10.996 1.00 58.19 218 ALA A O 1
ATOM 587 N N . PHE A 1 80 ? 25.559 56.003 11.610 1.00 56.35 219 PHE A N 1
ATOM 588 C CA . PHE A 1 80 ? 26.647 55.715 12.535 1.00 57.26 219 PHE A CA 1
ATOM 589 C C . PHE A 1 80 ? 26.807 54.208 12.588 1.00 62.33 219 PHE A C 1
ATOM 590 O O . PHE A 1 80 ? 25.926 53.476 12.131 1.00 62.16 219 PHE A O 1
ATOM 598 N N . THR A 1 81 ? 27.922 53.755 13.154 1.00 71.58 220 THR A N 1
ATOM 599 C CA . THR A 1 81 ? 28.363 52.364 13.029 1.00 80.39 220 THR A CA 1
ATOM 600 C C . THR A 1 81 ? 27.274 51.299 13.213 1.00 80.24 220 THR A C 1
ATOM 601 O O . THR A 1 81 ? 27.235 50.315 12.470 1.00 89.80 220 THR A O 1
ATOM 605 N N . GLY A 1 82 ? 26.382 51.508 14.174 1.00 95.14 221 GLY A N 1
ATOM 606 C CA . GLY A 1 82 ? 25.348 50.532 14.466 1.00 93.31 221 GLY A CA 1
ATOM 607 C C . GLY A 1 82 ? 24.019 50.748 13.762 1.00 91.12 221 GLY A C 1
ATOM 608 O O . GLY A 1 82 ? 23.076 49.983 13.972 1.00 89.92 221 GLY A O 1
ATOM 609 N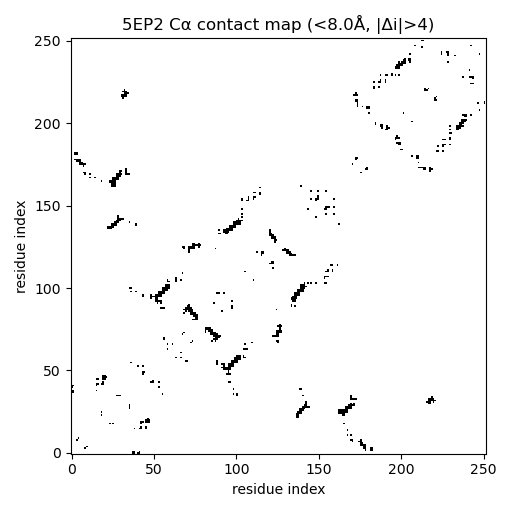 N . ALA A 1 83 ? 23.935 51.777 12.924 1.00 89.42 222 ALA A N 1
ATOM 610 C CA . ALA A 1 83 ? 22.680 52.097 12.239 1.00 85.26 222 ALA A CA 1
ATOM 611 C C . ALA A 1 83 ? 22.306 51.057 11.175 1.00 86.20 222 ALA A C 1
ATOM 612 O O . ALA A 1 83 ? 22.465 51.302 9.980 1.00 86.09 222 ALA A O 1
ATOM 614 N N . SER A 1 84 ? 21.787 49.912 11.620 1.00 84.88 223 SER A N 1
ATOM 615 C CA . SER A 1 84 ? 21.450 48.801 10.726 1.00 89.06 223 SER A CA 1
ATOM 616 C C . SER A 1 84 ? 20.302 49.135 9.776 1.00 86.63 223 SER A C 1
ATOM 617 O O . SER A 1 84 ? 20.115 48.473 8.757 1.00 85.35 223 SER A O 1
ATOM 619 N N . THR A 1 85 ? 19.538 50.167 10.115 1.00 79.07 224 THR A N 1
ATOM 620 C CA . THR A 1 85 ? 18.395 50.576 9.308 1.00 75.26 224 THR A CA 1
ATOM 621 C C . THR A 1 85 ? 18.021 52.035 9.589 1.00 64.65 224 THR A C 1
ATOM 622 O O . THR A 1 85 ? 18.681 52.703 10.375 1.00 57.20 224 THR A O 1
ATOM 626 N N . GLU A 1 86 ? 16.977 52.511 8.917 1.00 56.16 225 GLU A N 1
ATOM 627 C CA . GLU A 1 86 ? 16.473 53.865 9.089 1.00 60.76 225 GLU A CA 1
ATOM 628 C C . GLU A 1 86 ? 15.481 53.851 10.233 1.00 54.12 225 GLU A C 1
ATOM 629 O O . GLU A 1 86 ? 14.700 52.909 10.356 1.00 54.48 225 GLU A O 1
ATOM 635 N N . ARG A 1 87 ? 15.513 54.890 11.071 1.00 47.16 226 ARG A N 1
ATOM 636 C CA . ARG A 1 87 ? 14.712 54.912 12.280 1.00 50.11 226 ARG A CA 1
ATOM 637 C C . ARG A 1 87 ? 13.893 56.178 12.361 1.00 43.55 226 ARG A C 1
ATOM 638 O O . ARG A 1 87 ? 14.398 57.278 12.142 1.00 43.04 226 ARG A O 1
ATOM 646 N N . GLN A 1 88 ? 12.620 55.997 12.678 1.00 42.93 227 GLN A N 1
ATOM 647 C CA . GLN A 1 88 ? 11.691 57.081 12.947 1.00 41.43 227 GLN A CA 1
ATOM 648 C C . GLN A 1 88 ? 11.892 57.594 14.375 1.00 40.38 227 GLN A C 1
ATOM 649 O O . GLN A 1 88 ? 11.850 56.835 15.342 1.00 42.68 227 GLN A O 1
ATOM 655 N N . GLY A 1 89 ? 12.119 58.886 14.511 1.00 23.68 228 GLY A N 1
ATOM 656 C CA . GLY A 1 89 ? 12.292 59.436 15.858 1.00 22.60 228 GLY A CA 1
ATOM 657 C C . GLY A 1 89 ? 11.021 59.559 16.683 1.00 20.95 228 GLY A C 1
ATOM 658 O O . GLY A 1 89 ? 9.909 59.602 16.150 1.00 20.82 228 GLY A O 1
ATOM 659 N N . ALA A 1 90 ? 11.161 59.639 18.019 1.00 19.33 229 ALA A N 1
ATOM 660 C CA . ALA A 1 90 ? 10.045 59.963 18.900 1.00 18.03 229 ALA A CA 1
ATOM 661 C C . ALA A 1 90 ? 9.263 61.176 18.441 1.00 16.71 229 ALA A C 1
ATOM 662 O O . ALA A 1 90 ? 8.057 61.214 18.585 1.00 17.58 229 ALA A O 1
ATOM 664 N N . VAL A 1 91 ? 9.946 62.176 17.884 1.00 16.93 230 VAL A N 1
ATOM 665 C CA . VAL A 1 91 ? 9.210 63.374 17.469 1.00 17.17 230 VAL A CA 1
ATOM 666 C C . VAL A 1 91 ? 8.227 63.078 16.332 1.00 17.41 230 VAL A C 1
ATOM 667 O O . VAL A 1 91 ? 7.167 63.696 16.278 1.00 17.02 230 VAL A O 1
ATOM 671 N N . GLU A 1 92 ? 8.569 62.149 15.458 1.00 18.21 231 GLU A N 1
ATOM 672 C CA . GLU A 1 92 ? 7.631 61.763 14.415 1.00 20.07 231 GLU A CA 1
ATOM 673 C C . GLU A 1 92 ? 6.494 60.923 14.944 1.00 20.11 231 GLU A C 1
ATOM 674 O O . GLU A 1 92 ? 5.334 61.120 14.566 1.00 19.60 231 GLU A O 1
ATOM 680 N N . MET A 1 93 ? 6.818 60.000 15.854 1.00 17.67 232 MET A N 1
ATOM 681 C CA . MET A 1 93 ? 5.782 59.195 16.489 1.00 17.61 232 MET A CA 1
ATOM 682 C C . MET A 1 93 ? 4.782 60.069 17.211 1.00 16.18 232 MET A C 1
ATOM 683 O O . MET A 1 93 ? 3.620 59.693 17.341 1.00 19.45 232 MET A O 1
ATOM 688 N N . ALA A 1 94 ? 5.234 61.232 17.714 1.00 15.38 233 ALA A N 1
ATOM 689 C CA . ALA A 1 94 ? 4.392 62.102 18.510 1.00 15.70 233 ALA A CA 1
ATOM 690 C C . ALA A 1 94 ? 3.693 63.212 17.754 1.00 14.18 233 ALA A C 1
ATOM 691 O O . ALA A 1 94 ? 3.001 64.023 18.356 1.00 14.68 233 ALA A O 1
ATOM 693 N N . HIS A 1 95 ? 3.852 63.243 16.424 1.00 14.89 234 HIS A N 1
ATOM 694 C CA . HIS A 1 95 ? 3.303 64.356 15.670 1.00 14.95 234 HIS A CA 1
ATOM 695 C C . HIS A 1 95 ? 1.798 64.454 15.860 1.00 14.66 234 HIS A C 1
ATOM 696 O O . HIS A 1 95 ? 1.068 63.453 15.826 1.00 16.38 234 HIS A O 1
ATOM 703 N N . ASN A 1 96 ? 1.372 65.691 16.151 1.00 14.27 235 ASN A N 1
ATOM 704 C CA . ASN A 1 96 ? -0.019 66.063 16.491 1.00 15.26 235 ASN A CA 1
ATOM 70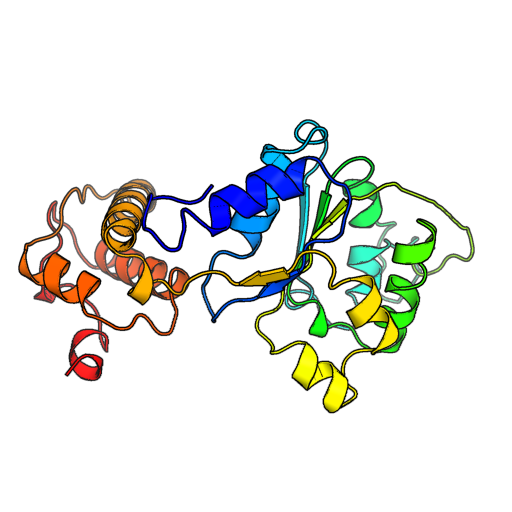5 C C . ASN A 1 96 ? -0.447 65.629 17.876 1.00 14.10 235 ASN A C 1
ATOM 706 O O . ASN A 1 96 ? -1.603 65.857 18.259 1.00 14.79 235 ASN A O 1
ATOM 711 N N . GLY A 1 97 ? 0.459 64.983 18.601 1.00 13.34 236 GLY A N 1
ATOM 712 C CA . GLY A 1 97 ? 0.215 64.491 19.966 1.00 13.20 236 GLY A CA 1
ATOM 713 C C . GLY A 1 97 ? 1.134 65.129 20.969 1.00 12.47 236 GLY A C 1
ATOM 714 O O . GLY A 1 97 ? 1.458 66.333 20.873 1.00 12.40 236 GLY A O 1
ATOM 715 N N . THR A 1 98 ? 1.476 64.353 21.988 1.00 12.49 237 THR A N 1
ATOM 716 C CA . THR A 1 98 ? 2.240 64.860 23.131 1.00 12.56 237 THR A CA 1
ATOM 717 C C . THR A 1 98 ? 3.483 64.043 23.257 1.00 12.88 237 THR A C 1
ATOM 718 O O . THR A 1 98 ? 3.424 62.817 23.141 1.00 15.17 237 THR A O 1
ATOM 722 N N . LEU A 1 99 ? 4.611 64.715 23.472 1.00 12.75 238 LEU A N 1
ATOM 723 C CA . LEU A 1 99 ? 5.885 64.080 23.701 1.00 14.00 238 LEU A CA 1
ATOM 724 C C . LEU A 1 99 ? 6.340 64.358 25.114 1.00 13.31 238 LEU A C 1
ATOM 725 O O . LEU A 1 99 ? 6.509 65.531 25.470 1.00 13.65 238 LEU A O 1
ATOM 730 N N . MET A 1 100 ? 6.579 63.301 25.856 1.00 13.48 239 MET A N 1
ATOM 731 C CA . MET A 1 100 ? 7.149 63.447 27.196 1.00 13.85 239 MET A CA 1
ATOM 732 C C . MET A 1 100 ? 8.638 63.161 27.123 1.00 16.91 239 MET A C 1
ATOM 733 O O . MET A 1 100 ? 9.035 62.087 26.702 1.00 17.00 239 MET A O 1
ATOM 738 N N . LEU A 1 101 ? 9.444 64.132 27.548 1.00 15.38 240 LEU A N 1
ATOM 739 C CA . LEU A 1 101 ? 10.869 63.989 27.674 1.00 16.09 240 LEU A CA 1
ATOM 740 C C . LEU A 1 101 ? 11.163 63.768 29.144 1.00 16.39 240 LEU A C 1
ATOM 741 O O . LEU A 1 101 ? 11.234 64.710 29.935 1.00 17.09 240 LEU A O 1
ATOM 746 N N . ASP A 1 102 ? 11.352 62.514 29.500 1.00 18.39 241 ASP A N 1
ATOM 747 C CA . ASP A 1 102 ? 11.568 62.138 30.860 1.00 20.19 241 ASP A CA 1
ATOM 748 C C . ASP A 1 102 ? 13.082 62.081 31.140 1.00 21.36 241 ASP A C 1
ATOM 749 O O . ASP A 1 102 ? 13.864 61.681 30.274 1.00 22.03 241 ASP A O 1
ATOM 754 N N . GLU A 1 103 ? 13.512 62.481 32.319 1.00 21.00 242 GLU A N 1
ATOM 755 C CA . GLU A 1 103 ? 14.926 62.510 32.696 1.00 20.75 242 GLU A CA 1
ATOM 756 C C . GLU A 1 103 ? 15.724 63.335 31.705 1.00 25.02 242 GLU A C 1
ATOM 757 O O . GLU A 1 103 ? 16.820 62.983 31.276 1.00 24.07 242 GLU A O 1
ATOM 763 N N . LEU A 1 104 ? 15.140 64.471 31.395 1.00 27.99 243 LEU A N 1
ATOM 764 C CA . LEU A 1 104 ? 15.618 65.366 30.394 1.00 26.68 243 LEU A CA 1
ATOM 765 C C . LEU A 1 104 ? 17.034 65.846 30.679 1.00 24.61 243 LEU A C 1
ATOM 766 O O . LEU A 1 104 ? 17.823 66.067 29.767 1.00 25.19 243 LEU A O 1
ATOM 771 N N . CYS A 1 105 ? 17.391 65.955 31.949 1.00 27.71 244 CYS A N 1
ATOM 772 C CA . CYS A 1 105 ? 18.704 66.492 32.254 1.00 28.41 244 CYS A CA 1
ATOM 773 C C . CYS A 1 105 ? 19.862 65.530 31.884 1.00 31.12 244 CYS A C 1
ATOM 774 O O . CYS A 1 105 ? 21.041 65.884 31.991 1.00 32.38 244 CYS A O 1
ATOM 777 N N . GLU A 1 106 ? 19.531 64.335 31.396 1.00 27.10 245 GLU A N 1
ATOM 778 C CA . GLU A 1 106 ? 20.558 63.387 30.959 1.00 25.85 245 GLU A CA 1
ATOM 779 C C . GLU A 1 106 ? 21.153 63.725 29.592 1.00 26.01 245 GLU A C 1
ATOM 780 O O . GLU A 1 106 ? 22.219 63.236 29.249 1.00 28.92 245 GLU A O 1
ATOM 786 N N . MET A 1 107 ? 20.463 64.562 28.823 1.00 23.04 246 MET A N 1
ATOM 787 C CA . MET A 1 107 ? 20.967 64.975 27.531 1.00 26.20 246 MET A CA 1
ATOM 788 C C . MET A 1 107 ? 22.238 65.778 27.686 1.00 22.93 246 MET A C 1
ATOM 789 O O . MET A 1 107 ? 22.296 66.652 28.539 1.00 25.68 246 MET A O 1
ATOM 794 N N . ASP A 1 108 ? 23.219 65.521 26.828 1.00 26.84 247 ASP A N 1
ATOM 795 C CA . ASP A 1 108 ? 24.409 66.350 26.794 1.00 27.88 247 ASP A CA 1
ATOM 796 C C . ASP A 1 108 ? 24.097 67.738 26.260 1.00 26.07 247 ASP A C 1
ATOM 797 O O . ASP A 1 108 ? 23.049 67.976 25.635 1.00 22.39 247 ASP A O 1
ATOM 802 N N . LEU A 1 109 ? 25.007 68.667 26.497 1.00 28.13 248 LEU A N 1
ATOM 803 C CA . LEU A 1 109 ? 24.739 70.049 26.146 1.00 23.60 248 LEU A CA 1
ATOM 804 C C . LEU A 1 109 ? 24.569 70.242 24.640 1.00 26.83 248 LEU A C 1
ATOM 805 O O . LEU A 1 109 ? 23.809 71.108 24.217 1.00 25.48 248 LEU A O 1
ATOM 810 N N . ASP A 1 110 ? 25.295 69.465 23.830 1.00 28.40 249 ASP A N 1
ATOM 811 C CA . ASP A 1 110 ? 25.132 69.559 22.379 1.00 32.26 249 ASP A CA 1
ATOM 812 C C . ASP A 1 110 ? 23.711 69.187 21.966 1.00 26.25 249 ASP A C 1
ATOM 813 O O . ASP A 1 110 ? 23.078 69.871 21.152 1.00 26.33 249 ASP A O 1
ATOM 818 N N . LEU A 1 111 ? 23.213 68.098 22.533 1.00 24.07 250 LEU A N 1
ATOM 819 C CA . LEU A 1 111 ? 21.865 67.666 22.233 1.00 22.20 250 LEU A CA 1
ATOM 820 C C . LEU A 1 111 ? 20.853 68.663 22.773 1.00 20.20 250 LEU A C 1
ATOM 821 O O . LEU A 1 111 ? 19.831 68.935 22.126 1.00 20.35 250 LEU A O 1
ATOM 826 N N . GLN A 1 112 ? 21.128 69.242 23.945 1.00 19.68 251 GLN A N 1
ATOM 827 C CA . GLN A 1 112 ? 20.206 70.279 24.455 1.00 17.88 251 GLN A CA 1
ATOM 828 C C . GLN A 1 112 ? 20.063 71.439 23.510 1.00 19.80 251 GLN A C 1
ATOM 829 O O . GLN A 1 112 ? 18.968 71.976 23.376 1.00 18.72 251 GLN A O 1
ATOM 835 N N . SER A 1 113 ? 21.165 71.826 22.862 1.00 22.91 252 SER A N 1
ATOM 836 C CA . SER A 1 113 ? 21.071 72.893 21.849 1.00 23.11 252 SER A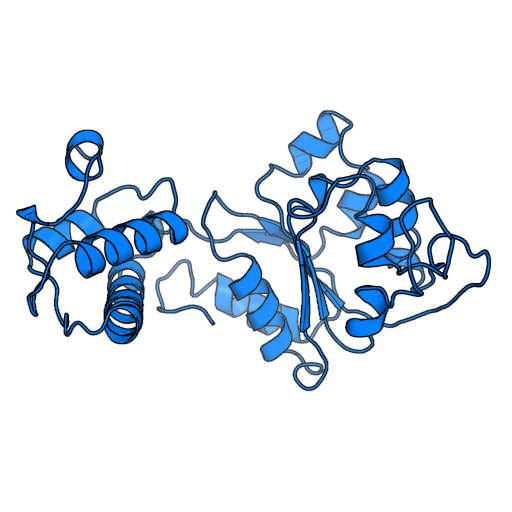 CA 1
ATOM 837 C C . SER A 1 113 ? 20.159 72.500 20.693 1.00 20.72 252 SER A C 1
ATOM 838 O O . SER A 1 113 ? 19.324 73.301 20.228 1.00 23.05 252 SER A O 1
ATOM 841 N N . LYS A 1 114 ? 20.298 71.267 20.239 1.00 20.85 253 LYS A N 1
ATOM 842 C CA . LYS A 1 114 ? 19.423 70.803 19.139 1.00 22.68 253 LYS A CA 1
ATOM 843 C C . LYS A 1 114 ? 17.979 70.722 19.578 1.00 18.44 253 LYS A C 1
ATOM 844 O O . LYS A 1 114 ? 17.056 71.062 18.855 1.00 21.63 253 LYS A O 1
ATOM 850 N N . LEU A 1 115 ? 17.745 70.284 20.816 1.00 17.42 254 LEU A N 1
ATOM 851 C CA . LEU A 1 115 ? 16.386 70.233 21.352 1.00 18.38 254 LEU A CA 1
ATOM 852 C C . LEU A 1 115 ? 15.800 71.639 21.429 1.00 19.13 254 LEU A C 1
ATOM 853 O O . LEU A 1 115 ? 14.630 71.862 21.115 1.00 19.49 254 LEU A O 1
ATOM 858 N N . LEU A 1 116 ? 16.586 72.613 21.845 1.00 19.17 255 LEU A N 1
ATOM 859 C CA . LEU A 1 116 ? 16.036 73.941 21.953 1.00 19.63 255 LEU A CA 1
ATOM 860 C C . LEU A 1 116 ? 15.624 74.471 20.568 1.00 20.59 255 LEU A C 1
ATOM 861 O O . LEU A 1 116 ? 14.579 75.097 20.450 1.00 22.89 255 LEU A O 1
ATOM 866 N N A ARG A 1 117 ? 16.443 74.247 19.545 0.52 20.56 256 ARG A N 1
ATOM 867 N N B ARG A 1 117 ? 16.469 74.215 19.569 0.48 19.29 256 ARG A N 1
ATOM 868 C CA A ARG A 1 117 ? 16.034 74.678 18.198 0.52 19.34 256 ARG A CA 1
ATOM 869 C CA B ARG A 1 117 ? 16.167 74.609 18.188 0.48 21.94 256 ARG A CA 1
ATOM 870 C C A ARG A 1 117 ? 14.701 74.042 17.860 0.52 21.39 256 ARG A C 1
ATOM 871 C C B ARG A 1 117 ? 14.828 74.018 17.756 0.48 21.87 256 ARG A C 1
ATOM 872 O O A ARG A 1 117 ? 13.757 74.706 17.418 0.52 22.20 256 ARG A O 1
ATOM 873 O O B ARG A 1 117 ? 13.999 74.712 17.165 0.48 23.64 256 ARG A O 1
ATOM 888 N N . PHE A 1 118 ? 14.634 72.735 18.056 1.00 21.04 257 PHE A N 1
ATOM 889 C CA . PHE A 1 118 ? 13.400 72.021 17.798 1.00 20.87 257 PHE A CA 1
ATOM 890 C C . PHE A 1 118 ? 12.196 72.585 18.563 1.00 21.97 257 PHE A C 1
ATOM 891 O O . PHE A 1 118 ? 11.106 72.786 17.987 1.00 22.50 257 PHE A O 1
ATOM 899 N N . ILE A 1 119 ? 12.340 72.850 19.845 1.00 21.87 258 ILE A N 1
ATOM 900 C CA . ILE A 1 119 ? 11.242 73.424 20.588 1.00 20.91 258 ILE A CA 1
ATOM 901 C C . ILE A 1 119 ? 10.801 74.787 20.051 1.00 26.23 258 ILE A C 1
ATOM 902 O O . ILE A 1 119 ? 9.602 75.111 20.080 1.00 29.43 258 ILE A O 1
ATOM 907 N N . GLN A 1 120 ? 11.752 75.566 19.538 1.00 20.81 259 GLN A N 1
ATOM 908 C CA . GLN A 1 120 ? 11.459 76.929 19.110 1.00 24.28 259 GLN A CA 1
ATOM 909 C C . GLN A 1 120 ? 10.728 76.902 17.775 1.00 27.16 259 GLN A C 1
ATOM 910 O O . GLN A 1 120 ? 9.854 77.741 17.499 1.00 30.65 259 GLN A O 1
ATOM 916 N N . THR A 1 121 ? 11.104 75.946 16.931 1.00 23.02 260 THR A N 1
ATOM 917 C CA . THR A 1 121 ? 10.712 75.989 15.526 1.00 26.62 260 THR A CA 1
ATOM 918 C C . THR A 1 121 ? 9.868 74.815 15.073 1.00 21.74 260 THR A C 1
ATOM 919 O O . THR A 1 121 ? 9.128 74.965 14.084 1.00 25.98 260 THR A O 1
ATOM 923 N N . GLY A 1 122 ? 9.986 73.657 15.693 1.00 21.38 261 GLY A N 1
ATOM 924 C CA . GLY A 1 122 ? 9.343 72.448 15.185 1.00 24.61 261 GLY A CA 1
ATOM 925 C C . GLY A 1 122 ? 10.200 71.689 14.181 1.00 23.96 261 GLY A C 1
ATOM 926 O O . GLY A 1 122 ? 9.848 70.584 13.714 1.00 22.50 261 GLY A O 1
ATOM 927 N N . THR A 1 123 ? 11.337 72.269 13.811 1.00 22.15 262 THR A N 1
ATOM 928 C CA A THR A 1 123 ? 12.175 71.680 12.790 0.59 21.39 262 THR A CA 1
ATOM 929 C CA B THR A 1 123 ? 12.214 71.701 12.788 0.41 21.63 262 THR A CA 1
ATOM 930 C C . THR A 1 123 ? 13.277 70.810 13.401 1.00 23.36 262 THR A C 1
ATOM 931 O O . THR A 1 123 ? 13.800 71.110 14.460 1.00 25.04 262 THR A O 1
ATOM 938 N N . TYR A 1 124 ? 13.604 69.742 12.702 1.00 20.03 263 TYR A N 1
ATOM 939 C CA . TYR A 1 124 ? 14.660 68.830 13.157 1.00 20.70 263 TYR A CA 1
ATOM 940 C C . TYR A 1 124 ? 15.237 68.117 11.942 1.00 22.06 263 TYR A C 1
ATOM 941 O O . TYR A 1 124 ? 14.712 68.179 10.789 1.00 22.61 263 TYR A O 1
ATOM 950 N N . GLN A 1 125 ? 16.347 67.432 12.190 1.00 24.68 264 GLN A N 1
ATOM 951 C CA . GLN A 1 125 ? 16.978 66.614 11.188 1.00 23.60 264 GLN A CA 1
ATOM 952 C C . GLN A 1 125 ? 17.230 65.236 11.760 1.00 25.42 264 GLN A C 1
ATOM 953 O O . GLN A 1 125 ? 17.652 65.130 12.917 1.00 24.67 264 GLN A O 1
ATOM 959 N N . LYS A 1 126 ? 17.015 64.177 10.992 1.00 26.60 265 LYS A N 1
ATOM 960 C CA . LYS A 1 126 ? 17.456 62.851 11.413 1.00 26.36 265 LYS A CA 1
ATOM 961 C C . LYS A 1 126 ? 18.975 62.803 11.537 1.00 29.66 265 LYS A C 1
ATOM 962 O O . LYS A 1 126 ? 19.688 63.511 10.827 1.00 31.32 265 LYS A O 1
ATOM 968 N N . VAL A 1 127 ? 19.477 61.982 12.461 1.00 26.32 266 VAL A N 1
ATOM 969 C CA . VAL A 1 127 ? 20.908 61.809 12.552 1.00 26.97 266 VAL A CA 1
ATOM 970 C C . VAL A 1 127 ? 21.423 61.229 11.246 1.00 38.58 266 VAL A C 1
ATOM 971 O O . VAL A 1 127 ? 20.887 60.238 10.760 1.00 34.96 266 VAL A O 1
ATOM 975 N N . GLY A 1 128 ? 22.449 61.862 10.684 1.00 34.78 267 GLY A N 1
ATOM 976 C CA . GLY A 1 128 ? 23.060 61.386 9.463 1.00 37.13 267 GLY A CA 1
ATOM 977 C C . GLY A 1 128 ? 22.524 62.086 8.239 1.00 37.53 267 GLY A C 1
ATOM 978 O O . GLY A 1 128 ? 22.895 61.734 7.098 1.00 40.11 267 GLY A O 1
ATOM 979 N N . SER A 1 129 ? 21.668 63.081 8.452 1.00 42.61 268 SER A N 1
ATOM 980 C CA . SER A 1 129 ? 21.019 63.781 7.350 1.00 37.82 268 SER A CA 1
ATOM 981 C C . SER A 1 129 ? 20.977 65.302 7.536 1.00 34.14 268 SER A C 1
ATOM 982 O O . SER A 1 129 ? 20.836 65.805 8.651 1.00 36.68 268 SER A O 1
ATOM 985 N N . SER A 1 130 ? 21.092 66.035 6.433 1.00 43.88 269 SER A N 1
ATOM 986 C CA . SER A 1 130 ? 20.986 67.489 6.497 1.00 42.89 269 SER A CA 1
ATOM 987 C C . SER A 1 130 ? 19.561 67.966 6.168 1.00 46.07 269 SER A C 1
ATOM 988 O O . SER A 1 130 ? 19.220 69.129 6.416 1.00 48.11 269 SER A O 1
ATOM 991 N N . LYS A 1 131 ? 18.721 67.069 5.653 1.00 39.13 270 LYS A N 1
ATOM 992 C CA . LYS A 1 131 ? 17.330 67.453 5.361 1.00 35.34 270 LYS A CA 1
ATOM 993 C C . LYS A 1 131 ? 16.467 67.799 6.570 1.00 33.63 270 LYS A C 1
ATOM 994 O O . LYS A 1 131 ? 16.441 67.102 7.602 1.00 34.92 270 LYS A O 1
ATOM 1000 N N . MET A 1 132 ? 15.750 68.901 6.426 1.00 31.89 271 MET A N 1
ATOM 1001 C CA . MET A 1 132 ? 14.871 69.378 7.459 1.00 26.95 271 MET A CA 1
ATOM 1002 C C . MET A 1 132 ? 13.472 68.748 7.393 1.00 24.38 271 MET A C 1
ATOM 1003 O O . MET A 1 132 ? 12.959 68.515 6.294 1.00 26.71 271 MET A O 1
ATOM 1008 N N . SER A 1 133 ? 12.901 68.430 8.539 1.00 22.55 272 SER A N 1
ATOM 1009 C CA A SER A 1 133 ? 11.510 68.017 8.652 0.46 20.71 272 SER A CA 1
ATOM 1010 C CA B SER A 1 133 ? 11.498 68.000 8.656 0.54 20.70 272 SER A CA 1
ATOM 1011 C C . SER A 1 133 ? 10.853 68.834 9.746 1.00 20.55 272 SER A C 1
ATOM 1012 O O . SER A 1 133 ? 11.533 69.534 10.504 1.00 20.36 272 SER A O 1
ATOM 1017 N N . SER A 1 134 ? 9.536 68.789 9.840 1.00 17.89 273 SER A N 1
ATOM 1018 C CA A SER A 1 134 ? 8.872 69.433 10.960 0.71 17.73 273 SER A CA 1
ATOM 1019 C CA B SER A 1 134 ? 8.829 69.483 10.886 0.29 16.76 273 SER A CA 1
ATOM 1020 C C . SER A 1 134 ? 7.696 68.624 11.431 1.00 15.58 273 SER A C 1
ATOM 1021 O O . SER A 1 134 ? 7.078 67.874 10.662 1.00 15.67 273 SER A O 1
ATOM 1026 N N . VAL A 1 135 ? 7.412 68.763 12.726 1.00 14.75 274 VAL A N 1
ATOM 1027 C CA . VAL A 1 135 ? 6.262 68.170 13.375 1.00 15.30 274 VAL A CA 1
ATOM 1028 C C . VAL A 1 135 ? 5.674 69.160 14.377 1.00 13.81 274 VAL A C 1
ATOM 1029 O O . VAL A 1 135 ? 6.287 70.207 14.654 1.00 17.16 274 VAL A O 1
ATOM 1033 N N . ASP A 1 136 ? 4.528 68.797 14.914 1.00 14.13 275 ASP A N 1
ATOM 1034 C CA . ASP A 1 136 ? 3.797 69.589 15.929 1.00 14.23 275 ASP A CA 1
ATOM 1035 C C . ASP A 1 136 ? 3.618 68.701 17.133 1.00 15.23 275 ASP A C 1
ATOM 1036 O O . ASP A 1 136 ? 2.782 67.795 17.107 1.00 17.46 275 ASP A O 1
ATOM 1041 N N . VAL A 1 137 ? 4.332 68.994 18.213 1.00 14.17 276 VAL A N 1
ATOM 1042 C CA . VAL A 1 137 ? 4.155 68.215 19.445 1.00 14.01 276 VAL A CA 1
ATOM 1043 C C . VAL A 1 137 ? 3.926 69.162 20.601 1.00 15.28 276 VAL A C 1
ATOM 1044 O O . VAL A 1 137 ? 4.455 70.262 20.631 1.00 16.25 276 VAL A O 1
ATOM 1048 N N . ARG A 1 138 ? 3.094 68.738 21.554 1.00 13.16 277 ARG A N 1
ATOM 1049 C CA . ARG A 1 138 ? 2.968 69.413 22.860 1.00 13.09 277 ARG A CA 1
ATOM 1050 C C . ARG A 1 138 ? 4.000 68.766 23.775 1.00 12.83 277 ARG A C 1
ATOM 1051 O O . ARG A 1 138 ? 4.022 67.542 23.889 1.00 13.65 277 ARG A O 1
ATOM 1059 N N . PHE A 1 139 ? 4.852 69.554 24.408 1.00 13.19 278 PHE A N 1
ATOM 1060 C CA . PHE A 1 139 ? 5.875 68.976 25.281 1.00 13.83 278 PHE A CA 1
ATOM 1061 C C . PHE A 1 139 ? 5.504 68.904 26.742 1.00 13.12 278 PHE A C 1
ATOM 1062 O O . PHE A 1 139 ? 4.904 69.856 27.302 1.00 13.71 278 PHE A O 1
ATOM 1070 N N . VAL A 1 140 ? 5.850 67.768 27.315 1.00 12.72 279 VAL A N 1
ATOM 1071 C CA . VAL A 1 140 ? 5.832 67.621 28.756 1.00 12.19 279 VAL A CA 1
ATOM 1072 C C . VAL A 1 140 ? 7.190 67.111 29.154 1.00 15.14 279 VAL A C 1
ATOM 1073 O O . VAL A 1 140 ? 7.671 66.134 28.595 1.00 21.11 279 VAL A O 1
ATOM 1077 N N . CYS A 1 141 ? 7.879 67.766 30.065 1.00 14.52 280 CYS A N 1
ATOM 1078 C CA A CYS A 1 141 ? 9.200 67.330 30.495 0.55 16.20 280 CYS A CA 1
ATOM 1079 C CA B CYS A 1 141 ? 9.099 67.097 30.437 0.45 14.01 280 CYS A CA 1
ATOM 1080 C C . CYS A 1 141 ? 9.106 66.854 31.916 1.00 17.13 280 CYS A C 1
ATOM 1081 O O . CYS A 1 141 ? 8.244 67.314 32.627 1.00 16.52 280 CYS A O 1
ATOM 1086 N N . ALA A 1 142 ? 10.045 66.037 32.328 1.00 14.94 281 ALA A N 1
ATOM 1087 C CA . ALA A 1 142 ? 10.114 65.619 33.710 1.00 15.55 281 ALA A CA 1
ATOM 1088 C C . ALA A 1 142 ? 11.535 65.334 34.111 1.00 18.61 281 ALA A C 1
ATOM 1089 O O . ALA A 1 142 ? 12.357 64.918 33.296 1.00 19.68 281 ALA A O 1
ATOM 1091 N N . THR A 1 143 ? 11.835 65.537 35.383 1.00 19.49 282 THR A N 1
ATOM 1092 C CA . THR A 1 143 ? 13.150 65.194 35.885 1.00 23.08 282 THR A CA 1
ATOM 1093 C C . THR A 1 143 ? 13.060 64.902 37.360 1.00 22.62 282 THR A C 1
ATOM 1094 O O . THR A 1 143 ? 12.174 65.401 38.050 1.00 21.84 282 THR A O 1
ATOM 1098 N N . ASN A 1 144 ? 13.959 64.019 37.815 1.00 33.92 283 ASN A N 1
ATOM 1099 C CA . ASN A 1 144 ? 14.167 63.744 39.238 1.00 35.58 283 ASN A CA 1
ATOM 1100 C C . ASN A 1 144 ? 15.248 64.631 39.821 1.00 36.11 283 ASN A C 1
ATOM 1101 O O . ASN A 1 144 ? 15.450 64.644 41.044 1.00 37.93 283 ASN A O 1
ATOM 1106 N N . ARG A 1 145 ? 15.965 65.350 38.967 1.00 34.93 284 ARG A N 1
ATOM 1107 C CA . ARG A 1 145 ? 16.955 66.303 39.452 1.00 35.52 284 ARG A CA 1
ATOM 1108 C C . ARG A 1 145 ? 16.272 67.595 39.882 1.00 34.65 284 ARG A C 1
ATOM 1109 O O . ARG A 1 145 ? 15.073 67.790 39.666 1.00 33.49 284 ARG A O 1
ATOM 1117 N N . ASN A 1 146 ? 17.035 68.489 40.491 1.00 35.78 285 ASN A N 1
ATOM 1118 C CA . ASN A 1 146 ? 16.547 69.847 40.709 1.00 35.36 285 ASN A CA 1
ATOM 1119 C C . ASN A 1 146 ? 16.998 70.637 39.497 1.00 33.21 285 ASN A C 1
ATOM 1120 O O . ASN A 1 146 ? 18.189 70.898 39.335 1.00 33.60 285 ASN A O 1
ATOM 1125 N N . PRO A 1 147 ? 16.044 71.027 38.650 1.00 31.86 286 PRO A N 1
ATOM 1126 C CA . PRO A 1 147 ? 16.486 71.516 37.339 1.00 32.35 286 PRO A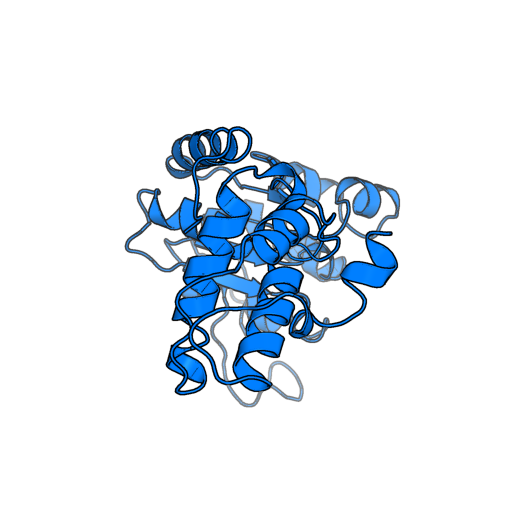 CA 1
ATOM 1127 C C . PRO A 1 147 ? 17.204 72.845 37.469 1.00 32.58 286 PRO A C 1
ATOM 1128 O O . PRO A 1 147 ? 18.132 73.107 36.709 1.00 33.35 286 PRO A O 1
ATOM 1132 N N . TRP A 1 148 ? 16.796 73.660 38.432 1.00 31.10 287 TRP A N 1
ATOM 1133 C CA . TRP A 1 148 ? 17.508 74.899 38.700 1.00 32.07 287 TRP A CA 1
ATOM 1134 C C . TRP A 1 148 ? 18.956 74.636 39.104 1.00 33.39 287 TRP A C 1
ATOM 1135 O O . TRP A 1 148 ? 19.858 75.291 38.606 1.00 36.80 287 TRP A O 1
ATOM 1146 N N . GLU A 1 149 ? 19.178 73.685 40.008 1.00 35.90 288 GLU A N 1
ATOM 1147 C CA . GLU A 1 149 ? 20.534 73.258 40.347 1.00 37.35 288 GLU A CA 1
ATOM 1148 C C . GLU A 1 149 ? 21.362 72.837 39.130 1.00 35.43 288 GLU A C 1
ATOM 1149 O O . GLU A 1 149 ? 22.526 73.204 39.002 1.00 36.35 288 GLU A O 1
ATOM 1155 N N . GLU A 1 150 ? 20.758 72.039 38.252 1.00 33.26 289 GLU A N 1
ATOM 1156 C CA . GLU A 1 150 ? 21.426 71.618 37.021 1.00 31.83 289 GLU A CA 1
ATOM 1157 C C . GLU A 1 150 ? 21.880 72.805 36.185 1.00 30.67 289 GLU A C 1
ATOM 1158 O O . GLU A 1 150 ? 22.928 72.762 35.563 1.00 30.04 289 GLU A O 1
ATOM 1164 N N . VAL A 1 151 ? 21.074 73.857 36.159 1.00 28.87 290 VAL A N 1
ATOM 1165 C CA . VAL A 1 151 ? 21.420 75.063 35.414 1.00 27.41 290 VAL A CA 1
ATOM 1166 C C . VAL A 1 151 ? 22.595 75.757 36.082 1.00 32.73 290 VAL A C 1
ATOM 1167 O O . VAL A 1 151 ? 23.581 76.131 35.442 1.00 34.44 290 VAL A O 1
ATOM 1171 N N . GLN A 1 152 ? 22.502 75.909 37.393 1.00 32.08 291 GLN A N 1
ATOM 1172 C CA . GLN A 1 152 ? 23.571 76.564 38.135 1.00 34.87 291 GLN A CA 1
ATOM 1173 C C . GLN A 1 152 ? 24.923 75.869 37.982 1.00 40.23 291 GLN A C 1
ATOM 1174 O O . GLN A 1 152 ? 25.961 76.522 37.966 1.00 45.53 291 GLN A O 1
ATOM 1180 N N . GLU A 1 153 ? 24.907 74.549 37.878 1.00 36.28 292 GLU A N 1
ATOM 1181 C CA . GLU A 1 153 ? 26.146 73.789 37.824 1.00 43.00 292 GLU A CA 1
ATOM 1182 C C . GLU A 1 153 ? 26.619 73.580 36.385 1.00 41.74 292 GLU A C 1
ATOM 1183 O O . GLU A 1 153 ? 27.613 72.893 36.142 1.00 42.20 292 GLU A O 1
ATOM 1189 N N . GLY A 1 154 ? 25.891 74.165 35.436 1.00 34.98 293 GLY A N 1
ATOM 1190 C CA . GLY A 1 154 ? 26.304 74.172 34.045 1.00 41.11 293 GLY A CA 1
ATOM 1191 C C . GLY A 1 154 ? 26.036 72.885 33.294 1.00 34.70 293 GLY A C 1
ATOM 1192 O O . GLY A 1 154 ? 26.624 72.634 32.247 1.00 40.56 293 GLY A O 1
ATOM 1193 N N . ARG A 1 155 ? 25.129 72.069 33.809 1.00 30.80 294 ARG A N 1
ATOM 1194 C CA . ARG A 1 155 ? 24.829 70.798 33.174 1.00 34.09 294 ARG A CA 1
ATOM 1195 C C . ARG A 1 155 ? 23.598 70.904 32.274 1.00 30.47 294 ARG A C 1
ATOM 1196 O O . ARG A 1 155 ? 23.380 70.047 31.410 1.00 35.01 294 ARG A O 1
ATOM 1204 N N . PHE A 1 156 ? 22.820 71.963 32.468 1.00 23.90 295 PHE A N 1
ATOM 1205 C CA . PHE A 1 156 ? 21.589 72.186 31.707 1.00 22.14 295 PHE A CA 1
ATOM 1206 C C . PHE A 1 156 ? 21.522 73.618 31.245 1.00 22.32 295 PHE A C 1
ATOM 1207 O O . PHE A 1 156 ? 21.765 74.540 32.007 1.00 23.55 295 PHE A O 1
ATOM 1215 N N . ARG A 1 157 ? 21.237 73.811 29.964 1.00 20.34 296 ARG A N 1
ATOM 1216 C CA . ARG A 1 157 ? 21.234 75.154 29.404 1.00 20.23 296 ARG A CA 1
ATOM 1217 C C . ARG A 1 157 ? 20.201 76.056 30.001 1.00 18.83 296 ARG A C 1
ATOM 1218 O O . ARG A 1 157 ? 19.018 75.693 30.112 1.00 17.32 296 ARG A O 1
ATOM 1226 N N . GLU A 1 158 ? 20.625 77.265 30.338 1.00 19.74 297 GLU A N 1
ATOM 1227 C CA . GLU A 1 158 ? 19.722 78.248 30.889 1.00 19.55 297 GLU A CA 1
ATOM 1228 C C . GLU A 1 158 ? 18.603 78.616 29.922 1.00 19.51 297 GLU A C 1
ATOM 1229 O O . GLU A 1 158 ? 17.429 78.680 30.286 1.00 18.17 297 GLU A O 1
ATOM 1235 N N . ASP A 1 159 ? 18.941 78.819 28.656 1.00 18.91 298 ASP A N 1
ATOM 1236 C CA . ASP A 1 159 ? 17.922 79.170 27.680 1.00 18.07 298 ASP A CA 1
ATOM 1237 C C . ASP A 1 159 ? 16.868 78.058 27.501 1.00 18.00 298 ASP A C 1
ATOM 1238 O O . ASP A 1 159 ? 15.664 78.328 27.378 1.00 18.78 298 ASP A O 1
ATOM 1243 N N . LEU A 1 160 ? 17.317 76.816 27.534 1.00 16.60 299 LEU A N 1
ATOM 1244 C CA . LEU A 1 160 ? 16.416 75.687 27.437 1.00 17.64 299 LEU A CA 1
ATOM 1245 C C . LEU A 1 160 ? 15.502 75.626 28.645 1.00 15.56 299 LEU A C 1
ATOM 1246 O O . LEU A 1 160 ? 14.293 75.409 28.518 1.00 15.87 299 LEU A O 1
ATOM 1251 N N . TYR A 1 161 ? 16.072 75.798 29.824 1.00 14.87 300 TYR A N 1
ATOM 1252 C CA . TYR A 1 161 ? 15.267 75.777 31.037 1.00 14.25 300 TYR A CA 1
ATOM 1253 C C . TYR A 1 161 ? 14.153 76.818 30.960 1.00 15.19 300 TYR A C 1
ATOM 1254 O O . TYR A 1 161 ? 12.979 76.493 31.205 1.00 15.29 300 TYR A O 1
ATOM 1263 N N . TYR A 1 162 ? 14.483 78.061 30.616 1.00 14.38 301 TYR A N 1
ATOM 1264 C CA . TYR A 1 162 ? 13.432 79.089 30.596 1.00 14.46 301 TYR A CA 1
ATOM 1265 C C . TYR A 1 162 ? 12.475 78.908 29.433 1.00 18.03 301 TYR A C 1
ATOM 1266 O O . TYR A 1 162 ? 11.388 79.439 29.456 1.00 20.24 301 TYR A O 1
ATOM 1275 N N . ARG A 1 163 ? 12.879 78.221 28.375 1.00 14.95 302 ARG A N 1
ATOM 1276 C CA . ARG A 1 163 ? 11.931 77.941 27.328 1.00 15.29 302 ARG A CA 1
ATOM 1277 C C . ARG A 1 163 ? 10.917 76.902 27.775 1.00 17.43 302 ARG A C 1
ATOM 1278 O O . ARG A 1 163 ? 9.734 76.988 27.447 1.00 18.66 302 ARG A O 1
ATOM 1286 N N . LEU A 1 164 ? 11.367 75.905 28.528 1.00 13.88 303 LEU A N 1
ATOM 1287 C CA . LEU A 1 164 ? 10.522 74.781 28.936 1.00 14.51 303 LEU A CA 1
ATOM 1288 C C . LEU A 1 164 ? 9.697 75.016 30.187 1.00 16.30 303 LEU A C 1
ATOM 1289 O O . LEU A 1 164 ? 8.652 74.413 30.349 1.00 16.18 303 LEU A O 1
ATOM 1294 N N . HIS A 1 165 ? 10.161 75.861 31.089 1.00 15.05 304 HIS A N 1
ATOM 1295 C CA . HIS A 1 165 ? 9.596 75.904 32.439 1.00 15.07 304 HIS A CA 1
ATOM 1296 C C . HIS A 1 165 ? 8.420 76.875 32.508 1.00 15.86 304 HIS A C 1
ATOM 1297 O O . HIS A 1 165 ? 8.478 77.931 33.155 1.00 20.20 304 HIS A O 1
ATOM 1304 N N . VAL A 1 166 ? 7.339 76.486 31.853 1.00 13.85 305 VAL A N 1
ATOM 1305 C CA . VAL A 1 166 ? 6.177 77.365 31.708 1.00 14.44 305 VAL A CA 1
ATOM 1306 C C . VAL A 1 166 ? 5.079 76.961 32.682 1.00 14.85 305 VAL A C 1
ATOM 1307 O O . VAL A 1 166 ? 4.641 77.775 33.509 1.00 15.69 305 VAL A O 1
ATOM 1311 N N . ILE A 1 167 ? 4.678 75.679 32.658 1.00 14.14 306 ILE A N 1
ATOM 1312 C CA A ILE A 1 167 ? 3.708 75.146 33.607 0.54 13.70 306 ILE A CA 1
ATOM 1313 C CA B ILE A 1 167 ? 3.730 75.165 33.648 0.46 13.70 306 ILE A CA 1
ATOM 1314 C C . ILE A 1 167 ? 4.401 74.105 34.486 1.00 14.19 306 ILE A C 1
ATOM 1315 O O . ILE A 1 167 ? 4.379 72.911 34.172 1.00 14.32 306 ILE A O 1
ATOM 1324 N N . PRO A 1 168 ? 5.020 74.505 35.612 1.00 14.11 307 PRO A N 1
ATOM 1325 C CA . PRO A 1 168 ? 5.621 73.505 36.491 1.00 13.46 307 PRO A CA 1
ATOM 1326 C C . PRO A 1 168 ? 4.556 72.763 37.275 1.00 14.12 307 PRO A C 1
ATOM 1327 O O . PRO A 1 168 ? 3.556 73.334 37.665 1.00 17.22 307 PRO A O 1
ATOM 1331 N N . ILE A 1 169 ? 4.784 71.473 37.464 1.00 13.95 308 ILE A N 1
ATOM 1332 C CA . ILE A 1 169 ? 3.935 70.655 38.350 1.00 13.05 308 ILE A CA 1
ATOM 1333 C C . ILE A 1 169 ? 4.869 69.895 39.269 1.00 12.97 308 ILE A C 1
ATOM 1334 O O . ILE A 1 169 ? 5.777 69.186 38.824 1.00 16.10 308 ILE A O 1
ATOM 1339 N N . SER A 1 170 ? 4.692 70.066 40.583 1.00 14.38 309 SER A N 1
ATOM 1340 C CA . SER A 1 170 ? 5.469 69.325 41.566 1.00 15.73 309 SER A CA 1
ATOM 1341 C C . SER A 1 170 ? 4.558 68.208 42.120 1.00 14.66 309 SER A C 1
ATOM 1342 O O . SER A 1 170 ? 3.499 68.496 42.698 1.00 19.41 309 SER A O 1
ATOM 1345 N N . LEU A 1 171 ? 4.961 66.956 41.937 1.00 12.91 310 LEU A N 1
ATOM 1346 C CA . LEU A 1 171 ? 4.077 65.864 42.350 1.00 13.80 310 LEU A CA 1
ATOM 1347 C C . LEU A 1 171 ? 4.214 65.618 43.871 1.00 14.94 310 LEU A C 1
ATOM 1348 O O . LEU A 1 171 ? 5.324 65.541 44.375 1.00 16.24 310 LEU A O 1
ATOM 1353 N N . PRO A 1 172 ? 3.101 65.477 44.577 1.00 13.15 311 PRO A N 1
ATOM 1354 C CA . PRO A 1 172 ? 3.170 65.223 46.026 1.00 13.21 311 PRO A CA 1
ATOM 1355 C C . PRO A 1 172 ? 3.792 63.861 46.299 1.00 13.43 311 PRO A C 1
ATOM 1356 O O . PRO A 1 172 ? 3.486 62.858 45.630 1.00 13.18 311 PRO A O 1
ATOM 1360 N N . PRO A 1 173 ? 4.666 63.797 47.304 1.00 13.02 312 PRO A N 1
ATOM 1361 C CA . PRO A 1 173 ? 5.238 62.498 47.655 1.00 13.12 312 PRO A CA 1
ATOM 1362 C C . PRO A 1 173 ? 4.166 61.622 48.308 1.00 12.28 312 PRO A C 1
ATOM 1363 O O . PRO A 1 173 ? 3.181 62.125 48.887 1.00 13.85 312 PRO A O 1
ATOM 1367 N N . LEU A 1 174 ? 4.351 60.325 48.211 1.00 11.66 313 LEU A N 1
ATOM 1368 C CA . LEU A 1 174 ? 3.320 59.387 48.635 1.00 12.50 313 LEU A CA 1
ATOM 1369 C C . LEU A 1 174 ? 2.944 59.577 50.123 1.00 12.88 313 LEU A C 1
ATOM 1370 O O . LEU A 1 174 ? 1.762 59.519 50.451 1.00 13.54 313 LEU A O 1
ATOM 1375 N N . ARG A 1 175 ? 3.923 59.884 50.982 1.00 12.13 314 ARG A N 1
ATOM 1376 C CA . ARG A 1 175 ? 3.652 60.014 52.417 1.00 12.28 314 ARG A CA 1
ATOM 1377 C C . ARG A 1 175 ? 2.702 61.163 52.682 1.00 12.95 314 ARG A C 1
ATOM 1378 O O . ARG A 1 175 ? 2.079 61.174 53.750 1.00 15.81 314 ARG A O 1
ATOM 1386 N N . GLU A 1 176 ? 2.544 62.117 51.767 1.00 13.49 315 GLU A N 1
ATOM 1387 C CA . GLU A 1 176 ? 1.678 63.270 51.981 1.00 13.97 315 GLU A CA 1
ATOM 1388 C C . GLU A 1 176 ? 0.306 63.083 51.372 1.00 14.34 315 GLU A C 1
ATOM 1389 O O . GLU A 1 176 ? -0.500 64.001 51.418 1.00 15.81 315 GLU A O 1
ATOM 1395 N N . ARG A 1 177 ? 0.017 61.901 50.833 1.00 12.90 316 ARG A N 1
ATOM 1396 C CA . ARG A 1 177 ? -1.205 61.731 50.038 1.00 14.35 316 ARG A CA 1
ATOM 1397 C C . ARG A 1 177 ? -2.351 61.079 50.781 1.00 15.16 316 ARG A C 1
ATOM 1398 O O . ARG A 1 177 ? -3.289 60.578 50.166 1.00 15.52 316 ARG A O 1
ATOM 1406 N N . GLY A 1 178 ? -2.347 61.126 52.112 1.00 14.87 317 GLY A N 1
ATOM 1407 C CA . GLY A 1 178 ? -3.579 60.773 52.802 1.00 18.00 317 GLY A CA 1
ATOM 1408 C C . GLY A 1 178 ? -4.131 59.393 52.475 1.00 14.39 317 GLY A C 1
ATOM 1409 O O . GLY A 1 178 ? -3.420 58.400 52.461 1.00 15.96 317 GLY A O 1
ATOM 1410 N N . GLY A 1 179 ? -5.412 59.385 52.104 1.00 16.81 318 GLY A N 1
ATOM 1411 C CA . GLY A 1 179 ? -6.083 58.136 51.758 1.00 17.04 318 GLY A CA 1
ATOM 1412 C C . GLY A 1 179 ? -5.653 57.536 50.423 1.00 15.10 318 GLY A C 1
ATOM 1413 O O . GLY A 1 179 ? -5.986 56.362 50.144 1.00 16.06 318 GLY A O 1
ATOM 1414 N N . ASP A 1 180 ? -4.856 58.245 49.649 1.00 14.59 319 ASP A N 1
ATOM 1415 C CA . ASP A 1 180 ? -4.477 57.673 48.351 1.00 13.07 319 ASP A CA 1
ATOM 1416 C C . ASP A 1 180 ? -3.574 56.469 48.532 1.00 13.18 319 ASP A C 1
ATOM 1417 O O . ASP A 1 180 ? -3.538 55.562 47.700 1.00 14.21 319 ASP A O 1
ATOM 1422 N N . ILE A 1 181 ? -2.794 56.422 49.619 1.00 13.34 320 ILE A N 1
ATOM 1423 C CA . ILE A 1 181 ? -1.779 55.398 49.770 1.00 12.62 320 ILE A CA 1
ATOM 1424 C C . ILE A 1 181 ? -2.438 54.034 49.765 1.00 13.10 320 ILE A C 1
ATOM 1425 O O . ILE A 1 181 ? -2.017 53.140 49.004 1.00 13.35 320 ILE A O 1
ATOM 1430 N N . ILE A 1 182 ? -3.466 53.852 50.585 1.00 13.35 321 ILE A N 1
ATOM 1431 C CA . ILE A 1 182 ? -4.127 52.551 50.630 1.00 13.15 321 ILE A CA 1
ATOM 1432 C C . ILE A 1 182 ? -4.963 52.278 49.373 1.00 14.84 321 ILE A C 1
ATOM 1433 O O . ILE A 1 182 ? -5.088 51.118 48.973 1.00 14.34 321 ILE A O 1
ATOM 1438 N N . GLU A 1 183 ? -5.529 53.316 48.765 1.00 12.25 322 GLU A N 1
ATOM 1439 C CA . GLU A 1 183 ? -6.217 53.085 47.475 1.00 13.29 322 GLU A CA 1
ATOM 1440 C C . GLU A 1 183 ? -5.253 52.574 46.382 1.00 13.22 322 GLU A C 1
ATOM 1441 O O . GLU A 1 183 ? -5.571 51.622 45.661 1.00 14.23 322 GLU A O 1
ATOM 1447 N N . ILE A 1 184 ? -4.066 53.155 46.313 1.00 11.32 323 ILE A N 1
ATOM 1448 C CA . ILE A 1 184 ? -3.034 52.701 45.383 1.00 11.85 323 ILE A CA 1
ATOM 1449 C C . ILE A 1 184 ? -2.608 51.299 45.765 1.00 12.06 323 ILE A C 1
ATOM 1450 O O . ILE A 1 184 ? -2.480 50.412 44.902 1.00 12.93 323 ILE A O 1
ATOM 1455 N N . ALA A 1 185 ? -2.413 51.070 47.079 1.00 12.89 324 ALA A N 1
ATOM 1456 C CA . ALA A 1 185 ? -1.984 49.730 47.510 1.00 11.90 324 ALA A CA 1
ATOM 1457 C C . ALA A 1 185 ? -3.013 48.670 47.131 1.00 12.01 324 ALA A C 1
ATOM 1458 O O . ALA A 1 185 ? -2.622 47.583 46.718 1.00 12.08 324 ALA A O 1
ATOM 1460 N N . HIS A 1 186 ? -4.294 48.978 47.262 1.00 12.60 325 HIS A N 1
ATOM 1461 C CA . HIS A 1 186 ? -5.303 48.013 46.858 1.00 12.25 325 HIS A CA 1
ATOM 1462 C C . HIS A 1 186 ? -5.250 47.732 45.369 1.00 13.70 325 HIS A C 1
ATOM 1463 O O . HIS A 1 186 ? -5.425 46.587 44.951 1.00 14.40 325 HIS A O 1
ATOM 1470 N N . ALA A 1 187 ? -5.071 48.774 44.569 1.00 11.96 326 ALA A N 1
ATOM 1471 C CA . ALA A 1 187 ? -5.031 48.551 43.129 1.00 12.09 326 ALA A CA 1
ATOM 1472 C C . ALA A 1 187 ? -3.818 47.680 42.782 1.00 11.96 326 ALA A C 1
ATOM 1473 O O . ALA A 1 187 ? -3.908 46.755 41.954 1.00 13.04 326 ALA A O 1
ATOM 1475 N N . LEU A 1 188 ? -2.674 47.967 43.408 1.00 11.56 327 LEU A N 1
ATOM 1476 C CA . LEU A 1 188 ? -1.496 47.135 43.188 1.00 11.96 327 LEU A CA 1
ATOM 1477 C C . LEU A 1 188 ? -1.689 45.705 43.679 1.00 12.07 327 LEU A C 1
ATOM 1478 O O . LEU A 1 188 ? -1.236 44.756 43.020 1.00 12.86 327 LEU A O 1
ATOM 1483 N N . LEU A 1 189 ? -2.366 45.544 44.806 1.00 11.91 328 LEU A N 1
ATOM 1484 C CA . LEU A 1 189 ? -2.604 44.214 45.348 1.00 12.26 328 LEU A CA 1
ATOM 1485 C C . LEU A 1 189 ? -3.400 43.370 44.372 1.00 12.76 328 LEU A C 1
ATOM 1486 O O . LEU A 1 189 ? -3.080 42.178 44.144 1.00 13.24 328 LEU A O 1
ATOM 1491 N N . GLY A 1 190 ? -4.426 43.972 43.760 1.00 14.17 329 GLY A N 1
ATOM 1492 C CA . GLY A 1 190 ? -5.206 43.216 42.797 1.00 13.76 329 GLY A CA 1
ATOM 1493 C C . GLY A 1 190 ? -4.408 42.917 41.530 1.00 13.68 329 GLY A C 1
ATOM 1494 O O . GLY A 1 190 ? -4.488 41.782 41.014 1.00 15.44 329 GLY A O 1
ATOM 1495 N N . LEU A 1 191 ? -3.636 43.897 41.049 1.00 13.26 330 LEU A N 1
ATOM 1496 C CA . LEU A 1 191 ? -2.882 43.695 39.810 1.00 13.49 330 LEU A CA 1
ATOM 1497 C C . LEU A 1 191 ? -1.778 42.663 40.004 1.00 13.83 330 LEU A C 1
ATOM 1498 O O . LEU A 1 191 ? -1.590 41.763 39.198 1.00 14.16 330 LEU A O 1
ATOM 1503 N N . MET A 1 192 ? -1.064 42.734 41.126 1.00 13.13 331 MET A N 1
ATOM 1504 C CA A MET A 1 192 ? 0.006 41.767 41.383 0.60 13.29 331 MET A CA 1
ATOM 1505 C CA B MET A 1 192 ? 0.010 41.779 41.304 0.40 13.31 331 MET A CA 1
ATOM 1506 C C . MET A 1 192 ? -0.537 40.394 41.642 1.00 13.80 331 MET A C 1
ATOM 1507 O O . MET A 1 192 ? 0.079 39.402 41.309 1.00 14.24 331 MET A O 1
ATOM 1516 N N . SER A 1 193 ? -1.711 40.316 42.297 1.00 13.83 332 SER A N 1
ATOM 1517 C CA . SER A 1 193 ? -2.336 39.025 42.471 1.00 14.42 332 SER A CA 1
ATOM 1518 C C . SER A 1 193 ? -2.649 38.408 41.105 1.00 15.14 332 SER A C 1
ATOM 1519 O O . SER A 1 193 ? -2.445 37.221 40.909 1.00 16.46 332 SER A O 1
ATOM 1522 N N . LEU A 1 194 ? -3.150 39.213 40.167 1.00 15.19 333 LEU A N 1
ATOM 1523 C CA . LEU A 1 194 ? -3.389 38.707 38.809 1.00 15.98 333 LEU A CA 1
ATOM 1524 C C . LEU A 1 194 ? -2.082 38.216 38.191 1.00 16.21 333 LEU A C 1
ATOM 1525 O O . LEU A 1 194 ? -2.020 37.122 37.626 1.00 18.13 333 LEU A O 1
ATOM 1530 N N . GLU A 1 195 ? -1.039 39.034 38.311 1.00 15.60 334 GLU A N 1
ATOM 1531 C CA . GLU A 1 195 ? 0.250 38.665 37.738 1.00 15.90 334 GLU A CA 1
ATOM 1532 C C . GLU A 1 195 ? 0.815 37.380 38.279 1.00 17.10 334 GLU A C 1
ATOM 1533 O O . GLU A 1 195 ? 1.430 36.614 37.531 1.00 19.88 334 GLU A O 1
ATOM 1539 N N . GLU A 1 196 ? 0.659 37.162 39.584 1.00 16.48 335 GLU A N 1
ATOM 1540 C CA . GLU A 1 196 ? 1.256 36.018 40.258 1.00 16.11 335 GLU A CA 1
ATOM 1541 C C . GLU A 1 196 ? 0.353 34.823 40.439 1.00 18.38 335 GLU A C 1
ATOM 1542 O O . GLU A 1 196 ? 0.788 33.783 40.945 1.00 20.86 335 GLU A O 1
ATOM 1548 N N . GLY A 1 197 ? -0.913 34.927 40.054 1.00 18.03 336 GLY A N 1
ATOM 1549 C CA . GLY A 1 197 ? -1.853 33.849 40.316 1.00 20.79 336 GLY A CA 1
ATOM 1550 C C . GLY A 1 197 ? -2.258 33.678 41.770 1.00 23.42 336 GLY A C 1
ATOM 1551 O O . GLY A 1 197 ? -2.521 32.552 42.224 1.00 26.52 336 GLY A O 1
ATOM 1552 N N . LYS A 1 198 ? -2.340 34.795 42.491 1.00 18.74 337 LYS A N 1
ATOM 1553 C CA . LYS A 1 198 ? -2.706 34.814 43.920 1.00 18.45 337 LYS A CA 1
ATOM 1554 C C . LYS A 1 198 ? -4.081 35.491 44.102 1.00 16.62 337 LYS A C 1
ATOM 1555 O O . LYS A 1 198 ? -4.720 35.883 43.114 1.00 20.43 337 LYS A O 1
ATOM 1561 N N . SER A 1 199 ? -4.515 35.671 45.357 1.00 19.45 338 SER A N 1
ATOM 1562 C CA . SER A 1 199 ? -5.859 36.214 45.611 1.00 17.63 338 SER A CA 1
ATOM 1563 C C . SER A 1 199 ? -5.895 37.092 46.845 1.00 16.17 338 SER A C 1
ATOM 1564 O O . SER A 1 199 ? -6.829 37.031 47.625 1.00 19.15 338 SER A O 1
ATOM 1567 N N . PHE A 1 200 ? -4.908 37.957 46.973 1.00 15.40 339 PHE A N 1
ATOM 1568 C CA . PHE A 1 200 ? -4.911 38.924 48.087 1.00 14.38 339 PHE A CA 1
ATOM 1569 C C . PHE A 1 200 ? -5.973 39.988 47.850 1.00 15.31 339 PHE A C 1
ATOM 1570 O O . PHE A 1 200 ? -6.088 40.561 46.736 1.00 18.18 339 PHE A O 1
ATOM 1578 N N . SER A 1 201 ? -6.732 40.297 48.903 1.00 17.70 340 SER A N 1
ATOM 1579 C CA . SER A 1 201 ? -7.845 41.217 48.767 1.00 18.29 340 SER A CA 1
ATOM 1580 C C . SER A 1 201 ? -7.870 42.269 49.865 1.00 19.31 340 SER A C 1
ATOM 1581 O O . SER A 1 201 ? -8.643 43.219 49.764 1.00 21.19 340 SER A O 1
ATOM 1584 N N . ARG A 1 202 ? -7.102 42.094 50.942 1.00 15.66 341 ARG A N 1
ATOM 1585 C CA . ARG A 1 202 ? -7.226 43.060 52.046 1.00 15.21 341 ARG A CA 1
ATOM 1586 C C . ARG A 1 202 ? -5.927 43.150 52.812 1.00 14.10 341 ARG A C 1
ATOM 1587 O O . ARG A 1 202 ? -5.029 42.297 52.666 1.00 15.85 341 ARG A O 1
ATOM 1595 N N . PHE A 1 203 ? -5.814 44.220 53.614 1.00 15.91 342 PHE A N 1
ATOM 1596 C CA . PHE A 1 203 ? -4.673 44.441 54.496 1.00 15.37 342 PHE A CA 1
ATOM 1597 C C . PHE A 1 203 ? -5.161 44.413 55.925 1.00 14.88 342 PHE A C 1
ATOM 1598 O O . PHE A 1 203 ? -6.225 44.958 56.229 1.00 17.58 342 PHE A O 1
ATOM 1606 N N . SER A 1 204 ? -4.370 43.843 56.829 1.00 15.16 343 SER A N 1
ATOM 1607 C CA . SER A 1 204 ? -4.737 43.912 58.233 1.00 15.47 343 SER A CA 1
ATOM 1608 C C . SER A 1 204 ? -4.601 45.345 58.752 1.00 16.64 343 SER A C 1
ATOM 1609 O O . SER A 1 204 ? -3.898 46.172 58.174 1.00 15.91 343 SER A O 1
ATOM 1612 N N . GLU A 1 205 ? -5.219 45.608 59.916 1.00 18.24 344 GLU A N 1
ATOM 1613 C CA . GLU A 1 205 ? -5.173 46.965 60.478 1.00 19.94 344 GLU A CA 1
ATOM 1614 C C . GLU A 1 205 ? -3.737 47.428 60.813 1.00 17.28 344 GLU A C 1
ATOM 1615 O O . GLU A 1 205 ? -3.381 48.554 60.517 1.00 17.31 344 GLU A O 1
ATOM 1621 N N . PRO A 1 206 ? -2.891 46.555 61.392 1.00 16.57 345 PRO A N 1
ATOM 1622 C CA . PRO A 1 206 ? -1.519 47.027 61.610 1.00 16.35 345 PRO A CA 1
ATOM 1623 C C . PRO A 1 206 ? -0.791 47.358 60.298 1.00 16.57 345 PRO A C 1
ATOM 1624 O O . PRO A 1 206 ? 0.025 48.280 60.268 1.00 16.35 345 PRO A O 1
ATOM 1628 N N . VAL A 1 207 ? -1.041 46.590 59.238 1.00 14.88 346 VAL A N 1
ATOM 1629 C CA . VAL A 1 207 ? -0.406 46.904 57.979 1.00 14.45 346 VAL A CA 1
ATOM 1630 C C . VAL A 1 207 ? -0.911 48.222 57.436 1.00 13.88 346 VAL A C 1
ATOM 1631 O O . VAL A 1 207 ? -0.117 49.021 56.923 1.00 14.40 346 VAL A O 1
ATOM 1635 N N . LEU A 1 208 ? -2.220 48.477 57.539 1.00 15.04 347 LEU A N 1
ATOM 1636 C CA . LEU A 1 208 ? -2.732 49.800 57.145 1.00 14.81 347 LEU A CA 1
ATOM 1637 C C . LEU A 1 208 ? -2.067 50.913 57.938 1.00 16.34 347 LEU A C 1
ATOM 1638 O O . LEU A 1 208 ? -1.660 51.942 57.339 1.00 15.80 347 LEU A O 1
ATOM 1643 N N . ARG A 1 209 ? -1.933 50.715 59.248 1.00 15.06 348 ARG A N 1
ATOM 1644 C CA . ARG A 1 209 ? -1.296 51.759 60.037 1.00 17.52 348 ARG A CA 1
ATOM 1645 C C . ARG A 1 209 ? 0.138 51.960 59.571 1.00 15.49 348 ARG A C 1
ATOM 1646 O O . ARG A 1 209 ? 0.616 53.104 59.480 1.00 18.12 348 ARG A O 1
ATOM 1654 N N . LEU A 1 210 ? 0.869 50.879 59.330 1.00 15.79 349 LEU A N 1
ATOM 1655 C CA . LEU A 1 210 ? 2.260 51.041 58.918 1.00 14.60 349 LEU A CA 1
ATOM 1656 C C . LEU A 1 210 ? 2.341 51.734 57.565 1.00 15.47 349 LEU A C 1
ATOM 1657 O O . LEU A 1 210 ? 3.130 52.665 57.375 1.00 16.51 349 LEU A O 1
ATOM 1662 N N . PHE A 1 211 ? 1.506 51.327 56.613 1.00 13.84 350 PHE A N 1
ATOM 1663 C CA . PHE A 1 211 ? 1.626 51.939 55.287 1.00 13.63 350 PHE A CA 1
ATOM 1664 C C . PHE A 1 211 ? 1.251 53.427 55.349 1.00 13.30 350 PHE A C 1
ATOM 1665 O O . PHE A 1 211 ? 1.721 54.243 54.549 1.00 14.88 350 PHE A O 1
ATOM 1673 N N . GLU A 1 212 ? 0.359 53.780 56.263 1.00 14.95 351 GLU A N 1
ATOM 1674 C CA . GLU A 1 212 ? -0.057 55.178 56.412 1.00 15.60 351 GLU A CA 1
ATOM 1675 C C . GLU A 1 212 ? 0.847 56.011 57.306 1.00 17.28 351 GLU A C 1
ATOM 1676 O O . GLU A 1 212 ? 0.592 57.216 57.467 1.00 19.76 351 GLU A O 1
ATOM 1682 N N . SER A 1 213 ? 1.874 55.404 57.916 1.00 15.51 352 SER A N 1
ATOM 1683 C CA . SER A 1 213 ? 2.815 56.157 58.749 1.00 18.70 352 SER A CA 1
ATOM 1684 C C . SER A 1 213 ? 4.237 56.171 58.191 1.00 19.86 352 SER A C 1
ATOM 1685 O O . SER A 1 213 ? 4.980 57.115 58.398 1.00 23.13 352 SER A O 1
ATOM 1688 N N . TYR A 1 214 ? 4.587 55.173 57.385 1.00 17.22 353 TYR A N 1
ATOM 1689 C CA . TYR A 1 214 ? 5.932 55.092 56.858 1.00 15.83 353 TYR A CA 1
ATOM 1690 C C . TYR A 1 214 ? 6.210 56.214 55.845 1.00 15.55 353 TYR A C 1
ATOM 1691 O O . TYR A 1 214 ? 5.306 56.708 55.168 1.00 16.13 353 TYR A O 1
ATOM 1700 N N . SER A 1 215 ? 7.465 56.639 55.748 1.00 15.57 354 SER A N 1
ATOM 1701 C CA . SER A 1 215 ? 7.784 57.813 54.950 1.00 15.04 354 SER A CA 1
ATOM 1702 C C . SER A 1 215 ? 7.915 57.553 53.455 1.00 15.63 354 SER A C 1
ATOM 1703 O O . SER A 1 215 ? 7.989 58.503 52.707 1.00 16.02 354 SER A O 1
ATOM 1706 N N . TRP A 1 216 ? 7.925 56.293 53.031 1.00 13.97 355 TRP A N 1
ATOM 1707 C CA . TRP A 1 216 ? 7.997 55.950 51.600 1.00 13.33 355 TRP A CA 1
ATOM 1708 C C . TRP A 1 216 ? 9.013 56.778 50.821 1.00 15.40 355 TRP A C 1
ATOM 1709 O O . TRP A 1 216 ? 8.648 57.500 49.907 1.00 14.96 355 TRP A O 1
ATOM 1720 N N . PRO A 1 217 ? 10.305 56.705 51.208 1.00 14.67 356 PRO A N 1
ATOM 1721 C CA . PRO A 1 217 ? 11.278 57.541 50.501 1.00 16.52 356 PRO A CA 1
ATOM 1722 C C . PRO A 1 217 ? 11.359 57.204 49.011 1.00 17.78 356 PRO A C 1
ATOM 1723 O O . PRO A 1 217 ? 11.770 58.073 48.252 1.00 19.68 356 PRO A O 1
ATOM 1727 N N . GLY A 1 218 ? 10.982 55.987 48.605 1.00 15.74 357 GLY A N 1
ATOM 1728 C CA . GLY A 1 218 ? 10.941 55.654 47.177 1.00 13.56 357 GLY A CA 1
ATOM 1729 C C . GLY A 1 218 ? 9.544 55.768 46.584 1.00 14.24 357 GLY A C 1
ATOM 1730 O O . GLY A 1 218 ? 9.286 55.344 45.434 1.00 14.16 357 GLY A O 1
ATOM 1731 N N . ASN A 1 219 ? 8.644 56.385 47.335 1.00 14.04 358 ASN A N 1
ATOM 1732 C CA . ASN A 1 219 ? 7.320 56.721 46.819 1.00 13.14 358 ASN A CA 1
ATOM 1733 C C . ASN A 1 219 ? 6.561 55.584 46.181 1.00 12.76 358 ASN A C 1
ATOM 1734 O O . ASN A 1 219 ? 6.588 54.500 46.758 1.00 12.69 358 ASN A O 1
ATOM 1739 N N . VAL A 1 220 ? 5.908 55.763 45.031 1.00 12.39 359 VAL A N 1
ATOM 1740 C CA . VAL A 1 220 ? 5.028 54.717 44.537 1.00 11.99 359 VAL A CA 1
ATOM 1741 C C . VAL A 1 220 ? 5.859 53.549 44.013 1.00 14.56 359 VAL A C 1
ATOM 1742 O O . VAL A 1 220 ? 5.412 52.418 44.090 1.00 14.47 359 VAL A O 1
ATOM 1746 N N . ARG A 1 221 ? 7.062 53.813 43.499 1.00 13.93 360 ARG A N 1
ATOM 1747 C CA . ARG A 1 221 ? 7.899 52.673 43.100 1.00 15.15 360 ARG A CA 1
ATOM 1748 C C . ARG A 1 221 ? 8.181 51.764 44.289 1.00 14.24 360 ARG A C 1
ATOM 1749 O O . ARG A 1 221 ? 8.120 50.531 44.192 1.00 14.57 360 ARG A O 1
ATOM 1757 N N . GLU A 1 222 ? 8.493 52.367 45.440 1.00 13.66 361 GLU A N 1
ATOM 1758 C CA . GLU A 1 222 ? 8.764 51.573 46.613 1.00 14.08 361 GLU A CA 1
ATOM 1759 C C . GLU A 1 222 ? 7.503 50.807 47.071 1.00 12.15 361 GLU A C 1
ATOM 1760 O O . GLU A 1 222 ? 7.615 49.625 47.431 1.00 13.74 361 GLU A O 1
ATOM 1766 N N . LEU A 1 223 ? 6.327 51.453 47.004 1.00 11.77 362 LEU A N 1
ATOM 1767 C CA . LEU A 1 223 ? 5.106 50.747 47.305 1.00 12.50 362 LEU A CA 1
ATOM 1768 C C . LEU A 1 223 ? 4.902 49.572 46.350 1.00 12.05 362 LEU A C 1
ATOM 1769 O O . LEU A 1 223 ? 4.497 48.507 46.787 1.00 11.52 362 LEU A O 1
ATOM 1774 N N . GLN A 1 224 ? 5.151 49.782 45.057 1.00 12.14 363 GLN A N 1
ATOM 1775 C CA . GLN A 1 224 ? 5.033 48.669 44.101 1.00 13.36 363 GLN A CA 1
ATOM 1776 C C . GLN A 1 224 ? 5.963 47.512 44.488 1.00 12.66 363 GLN A C 1
ATOM 1777 O O . GLN A 1 224 ? 5.565 46.350 44.441 1.00 13.02 363 GLN A O 1
ATOM 1783 N N . ASN A 1 225 ? 7.204 47.830 44.877 1.00 12.16 364 ASN A N 1
ATOM 1784 C CA . ASN A 1 225 ? 8.141 46.781 45.284 1.00 12.45 364 ASN A CA 1
ATOM 1785 C C . ASN A 1 225 ? 7.620 46.007 46.473 1.00 11.92 364 ASN A C 1
ATOM 1786 O O . ASN A 1 225 ? 7.779 44.774 46.552 1.00 13.81 364 ASN A O 1
ATOM 1791 N N . VAL A 1 226 ? 7.065 46.732 47.436 1.00 12.16 365 VAL A N 1
ATOM 1792 C CA . VAL A 1 226 ? 6.590 46.098 48.662 1.00 12.81 365 VAL A CA 1
ATOM 1793 C C . VAL A 1 226 ? 5.411 45.200 48.350 1.00 11.72 365 VAL A C 1
ATOM 1794 O O . VAL A 1 226 ? 5.345 44.062 48.846 1.00 12.54 365 VAL A O 1
ATOM 1798 N N . ILE A 1 227 ? 4.447 45.682 47.549 1.00 11.94 366 ILE A N 1
ATOM 1799 C CA . ILE A 1 227 ? 3.313 44.815 47.252 1.00 12.23 366 ILE A CA 1
ATOM 1800 C C . ILE A 1 227 ? 3.749 43.605 46.431 1.00 12.72 366 ILE A C 1
ATOM 1801 O O . ILE A 1 227 ? 3.306 42.480 46.636 1.00 13.84 366 ILE A O 1
ATOM 1806 N N . ARG A 1 228 ? 4.662 43.826 45.466 1.00 12.49 367 ARG A N 1
ATOM 1807 C CA . ARG A 1 228 ? 5.179 42.712 44.693 1.00 13.71 367 ARG A CA 1
ATOM 1808 C C . ARG A 1 228 ? 5.834 41.686 45.583 1.00 14.28 367 ARG A C 1
ATOM 1809 O O . ARG A 1 228 ? 5.593 40.484 45.445 1.00 15.19 367 ARG A O 1
ATOM 1817 N N . ASN A 1 229 ? 6.673 42.154 46.519 1.00 13.69 368 ASN A N 1
ATOM 1818 C CA . ASN A 1 229 ? 7.340 41.267 47.442 1.00 13.26 368 ASN A CA 1
ATOM 1819 C C . ASN A 1 229 ? 6.322 40.406 48.205 1.00 13.13 368 ASN A C 1
ATOM 1820 O O . ASN A 1 229 ? 6.443 39.193 48.297 1.00 14.09 368 ASN A O 1
ATOM 1825 N N . ILE A 1 230 ? 5.290 41.046 48.738 1.00 12.78 369 ILE A N 1
ATOM 1826 C CA . ILE A 1 230 ? 4.330 40.335 4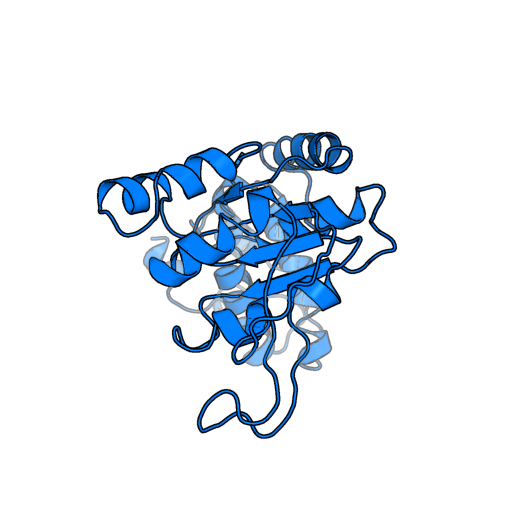9.568 1.00 14.98 369 ILE A CA 1
ATOM 1827 C C . ILE A 1 230 ? 3.611 39.269 48.744 1.00 13.18 369 ILE A C 1
ATOM 1828 O O . ILE A 1 230 ? 3.424 38.149 49.185 1.00 13.71 369 ILE A O 1
ATOM 1833 N N . VAL A 1 231 ? 3.205 39.651 47.522 1.00 13.05 370 VAL A N 1
ATOM 1834 C CA . VAL A 1 231 ? 2.414 38.736 46.721 1.00 14.05 370 VAL A CA 1
ATOM 1835 C C . VAL A 1 231 ? 3.254 37.601 46.170 1.00 14.40 370 VAL A C 1
ATOM 1836 O O . VAL A 1 231 ? 2.790 36.461 46.122 1.00 16.41 370 VAL A O 1
ATOM 1840 N N . VAL A 1 232 ? 4.515 37.874 45.816 1.00 14.60 371 VAL A N 1
ATOM 1841 C CA . VAL A 1 232 ? 5.406 36.801 45.373 1.00 16.01 371 VAL A CA 1
ATOM 1842 C C . VAL A 1 232 ? 5.762 35.825 46.500 1.00 16.49 371 VAL A C 1
ATOM 1843 O O . VAL A 1 232 ? 5.828 34.610 46.280 1.00 18.35 371 VAL A O 1
ATOM 1847 N N . LEU A 1 233 ? 5.985 36.318 47.724 1.00 14.60 372 LEU A N 1
ATOM 1848 C CA . LEU A 1 233 ? 6.527 35.457 48.768 1.00 16.04 372 LEU A CA 1
ATOM 1849 C C . LEU A 1 233 ? 5.479 34.812 49.681 1.00 15.19 372 LEU A C 1
ATOM 1850 O O . LEU A 1 233 ? 5.826 34.016 50.563 1.00 17.71 372 LEU A O 1
ATOM 1855 N N . ASN A 1 234 ? 4.198 35.200 49.526 1.00 14.77 373 ASN A N 1
ATOM 1856 C CA . ASN A 1 234 ? 3.179 34.735 50.472 1.00 15.07 373 ASN A CA 1
ATOM 1857 C C . ASN A 1 234 ? 1.913 34.335 49.742 1.00 15.05 373 ASN A C 1
ATOM 1858 O O . ASN A 1 234 ? 1.701 34.765 48.592 1.00 16.57 373 ASN A O 1
ATOM 1863 N N . THR A 1 235 ? 1.090 33.498 50.373 1.00 15.65 374 THR A N 1
ATOM 1864 C CA . THR A 1 235 ? -0.170 33.079 49.765 1.00 17.66 374 THR A CA 1
ATOM 1865 C C . THR A 1 235 ? -1.230 33.181 50.848 1.00 18.34 374 THR A C 1
ATOM 1866 O O . THR A 1 235 ? -1.221 32.409 51.802 1.00 20.83 374 THR A O 1
ATOM 1870 N N . ASP A 1 236 ? -2.118 34.160 50.716 1.00 17.23 375 ASP A N 1
ATOM 1871 C CA . ASP A 1 236 ? -3.143 34.418 51.739 1.00 17.78 375 ASP A CA 1
ATOM 1872 C C . ASP A 1 236 ? -4.134 35.335 51.045 1.00 18.00 375 ASP A C 1
ATOM 1873 O O . ASP A 1 236 ? -3.876 35.837 49.899 1.00 18.28 375 ASP A O 1
ATOM 1878 N N . ASP A 1 237 ? -5.280 35.597 51.679 1.00 16.97 376 ASP A N 1
ATOM 1879 C CA A ASP A 1 237 ? -6.098 36.680 51.139 0.47 16.82 376 ASP A CA 1
ATOM 1880 C CA B ASP A 1 237 ? -6.184 36.647 51.228 0.53 15.76 376 ASP A CA 1
ATOM 1881 C C . ASP A 1 237 ? -5.861 38.001 51.871 1.00 16.77 376 ASP A C 1
ATOM 1882 O O . ASP A 1 237 ? -6.274 39.052 51.373 1.00 15.82 376 ASP A O 1
ATOM 1891 N N . GLU A 1 238 ? -5.165 37.941 53.021 1.00 16.38 377 GLU A N 1
ATOM 1892 C CA . GLU A 1 238 ? -4.906 39.143 53.804 1.00 16.10 377 GLU A CA 1
ATOM 1893 C C . GLU A 1 238 ? -3.428 39.351 53.994 1.00 14.49 377 GLU A C 1
ATOM 1894 O O . GLU A 1 238 ? -2.710 38.404 54.373 1.00 16.61 377 GLU A O 1
ATOM 1900 N N . VAL A 1 239 ? -2.983 40.580 53.747 1.00 14.00 378 VAL A N 1
ATOM 1901 C CA . VAL A 1 239 ? -1.610 40.962 54.040 1.00 13.75 378 VAL A CA 1
ATOM 1902 C C . VAL A 1 239 ? -1.470 41.159 55.544 1.00 14.06 378 VAL A C 1
ATOM 1903 O O . VAL A 1 239 ? -2.205 41.968 56.125 1.00 16.38 378 VAL A O 1
ATOM 1907 N N . LYS A 1 240 ? -0.522 40.439 56.131 1.00 15.73 379 LYS A N 1
ATOM 1908 C CA . LYS A 1 240 ? -0.293 40.473 57.571 1.00 17.14 379 LYS A CA 1
ATOM 1909 C C . LYS A 1 240 ? 1.048 41.140 57.854 1.00 17.16 379 LYS A C 1
ATOM 1910 O O . LYS A 1 240 ? 1.897 41.211 56.967 1.00 16.89 379 LYS A O 1
ATOM 1916 N N . LEU A 1 241 ? 1.191 41.676 59.071 1.00 18.77 380 LEU A N 1
ATOM 1917 C CA . LEU A 1 241 ? 2.364 42.491 59.380 1.00 19.83 380 LEU A CA 1
ATOM 1918 C C . LEU A 1 241 ? 3.679 41.734 59.201 1.00 19.48 380 LEU A C 1
ATOM 1919 O O . LEU A 1 241 ? 4.643 42.314 58.683 1.00 20.32 380 LEU A O 1
ATOM 1924 N N . GLU A 1 242 ? 3.676 40.465 59.530 1.00 20.16 381 GLU A N 1
ATOM 1925 C CA . GLU A 1 242 ? 4.914 39.659 59.402 1.00 22.34 381 GLU A CA 1
ATOM 1926 C C . GLU A 1 242 ? 5.352 39.529 57.927 1.00 19.81 381 GLU A C 1
ATOM 1927 O O . GLU A 1 242 ? 6.500 39.147 57.671 1.00 23.54 381 GLU A O 1
ATOM 1933 N N . MET A 1 243 ? 4.446 39.758 56.979 1.00 17.47 382 MET A N 1
ATOM 1934 C CA . MET A 1 243 ? 4.775 39.673 55.553 1.00 16.43 382 MET A CA 1
ATOM 1935 C C . MET A 1 243 ? 5.496 40.886 55.039 1.00 18.79 382 MET A C 1
ATOM 1936 O O . MET A 1 243 ? 6.059 40.856 53.920 1.00 18.59 382 MET A O 1
ATOM 1941 N N . VAL A 1 244 ? 5.428 42.012 55.736 1.00 17.47 383 VAL A N 1
ATOM 1942 C CA . VAL A 1 244 ? 6.020 43.226 55.206 1.00 18.78 383 VAL A CA 1
ATOM 1943 C C . VAL A 1 244 ? 7.560 43.118 55.209 1.00 19.30 383 VAL A C 1
ATOM 1944 O O . VAL A 1 244 ? 8.161 42.755 56.218 1.00 20.67 383 VAL A O 1
ATOM 1948 N N . PRO A 1 245 ? 8.193 43.400 54.053 1.00 19.84 384 PRO A N 1
ATOM 1949 C CA . PRO A 1 245 ? 9.652 43.184 53.984 1.00 22.10 384 PRO A CA 1
ATOM 1950 C C . PRO A 1 245 ? 10.438 44.269 54.697 1.00 24.29 384 PRO A C 1
ATOM 1951 O O . PRO A 1 245 ? 9.901 45.338 54.919 1.00 24.07 384 PRO A O 1
ATOM 1955 N N . PRO A 1 246 ? 11.720 44.001 54.982 1.00 26.93 385 PRO A N 1
ATOM 1956 C CA . PRO A 1 246 ? 12.621 45.031 55.485 1.00 29.78 385 PRO A CA 1
ATOM 1957 C C . PRO A 1 246 ? 12.904 46.008 54.353 1.00 35.02 385 PRO A C 1
ATOM 1958 O O . PRO A 1 246 ? 12.724 45.678 53.170 1.00 30.01 385 PRO A O 1
ATOM 1962 N N . PRO A 1 247 ? 13.360 47.203 54.694 1.00 33.15 386 PRO A N 1
ATOM 1963 C CA . PRO A 1 247 ? 13.595 47.599 56.082 1.00 34.63 386 PRO A CA 1
ATOM 1964 C C . PRO A 1 247 ? 12.440 48.467 56.510 1.00 33.08 386 PRO A C 1
ATOM 1965 O O . PRO A 1 247 ? 12.667 49.366 57.325 1.00 35.91 386 PRO A O 1
ATOM 1969 N N . ILE A 1 248 ? 11.236 48.202 56.003 1.00 29.93 387 ILE A N 1
ATOM 1970 C CA . ILE A 1 248 ? 10.119 49.121 56.184 1.00 29.16 387 ILE A CA 1
ATOM 1971 C C . ILE A 1 248 ? 9.975 49.380 57.717 1.00 30.20 387 ILE A C 1
ATOM 1972 O O . ILE A 1 248 ? 10.119 50.515 58.174 1.00 32.55 387 ILE A O 1
ATOM 1977 N N . LEU A 1 249 ? 9.779 48.327 58.519 1.00 32.38 388 LEU A N 1
ATOM 1978 C CA . LEU A 1 249 ? 9.642 48.506 59.973 1.00 30.78 388 LEU A CA 1
ATOM 1979 C C . LEU A 1 249 ? 10.892 49.021 60.692 1.00 34.55 388 LEU A C 1
ATOM 1980 O O . LEU A 1 249 ? 10.806 49.896 61.545 1.00 36.75 388 LEU A O 1
ATOM 1985 N N . GLU A 1 250 ? 12.045 48.457 60.358 1.00 43.01 389 GLU A N 1
ATOM 1986 C CA . GLU A 1 250 ? 13.323 48.871 60.939 1.00 46.30 389 GLU A CA 1
ATOM 1987 C C . GLU A 1 250 ? 13.576 50.369 60.756 1.00 45.57 389 GLU A C 1
ATOM 1988 O O . GLU A 1 250 ? 13.920 51.080 61.709 1.00 48.10 389 GLU A O 1
ATOM 1994 N N . HIS A 1 251 ? 13.382 50.849 59.530 1.00 41.03 390 HIS A N 1
ATOM 1995 C CA . HIS A 1 251 ? 13.586 52.269 59.230 1.00 46.04 390 HIS A CA 1
ATOM 1996 C C . HIS A 1 251 ? 12.522 53.166 59.848 1.00 43.59 390 HIS A C 1
ATOM 1997 O O . HIS A 1 251 ? 12.819 54.269 60.313 1.00 47.07 390 HIS A O 1
ATOM 2004 N N . HIS A 1 252 ? 11.285 52.677 59.838 1.00 40.09 391 HIS A N 1
ATOM 2005 C CA . HIS A 1 252 ? 10.160 53.384 60.430 1.00 40.20 391 HIS A CA 1
ATOM 2006 C C . HIS A 1 252 ? 10.469 53.738 61.893 1.00 43.32 391 HIS A C 1
ATOM 2007 O O . HIS A 1 252 ? 10.222 54.862 62.338 1.00 46.65 391 HIS A O 1
ATOM 2014 N N . HIS A 1 253 ? 11.051 52.789 62.621 1.00 43.55 392 HIS A N 1
ATOM 2015 C CA . HIS A 1 253 ? 11.402 53.000 64.026 1.00 47.07 392 HIS A CA 1
ATOM 2016 C C . HIS A 1 253 ? 12.734 53.720 64.190 1.00 51.88 392 HIS A C 1
ATOM 2017 O O . HIS A 1 253 ? 13.261 53.799 65.306 1.00 59.64 392 HIS A O 1
#

GO terms:
  GO:0042802 identical protein binding (F, IPI)

Solvent-accessible surface area: 12371 Å² total; per-residue (Å²): 76,42,61,18,98,14,138,41,2,51,43,9,57,147,59,8,111,85,5,2,90,48,124,30,13,0,1,0,34,16,70,73,20,18,20,12,89,58,0,0,71,14,0,8,54,42,4,104,36,108,110,95,56,44,30,40,8,63,0,53,81,25,81,111,124,64,0,38,5,50,0,4,0,15,36,138,61,32,67,158,59,10,103,74,84,88,100,0,6,0,56,86,0,76,51,0,1,0,0,0,23,34,1,6,42,3,61,86,90,5,0,32,57,0,12,125,3,24,92,93,15,38,11,64,37,32,54,28,96,157,133,44,76,20,53,13,4,15,0,0,0,0,74,80,82,13,134,80,7,19,105,107,47,108,4,82,106,67,0,18,135,111,0,62,77,48,73,8,84,8,17,17,1,99,105,10,45,45,1,4,23,89,14,0,78,50,20,1,41,102,23,7,143,107,62,71,55,84,9,67,108,13,18,119,52,0,53,144,9,0,100,64,7,57,0,80,20,0,24,153,27,0,64,82,6,0,127,46,0,0,66,126,35,112,48,60,35,0,84,65,178,31,18,18,102,47,3,61,127,130,73,164

InterPro domains:
  IPR001789 Signal transduction response regulator, receiver domain [PF00072] (6-115)
  IPR001789 Signal transduction response regulator, receiver domain [PS50110] (5-119)
  IPR001789 Signal transduction response regulator, receiver domain [SM00448] (4-115)
  IPR002078 RNA polymerase sigma factor 54 interaction domain [PF00158] (143-308)
  IPR002078 RNA polymerase sigma factor 54 interaction domain [PS50045] (142-371)
  IPR002197 DNA binding HTH domain, Fis-type [PF02954] (429-467)
  IPR003593 AAA+ ATPase domain [SM00382] (162-305)
  IPR009057 Homedomain-like superfamily [SSF46689] (425-469)
  IPR011006 CheY-like superfamily [SSF52172] (1-186)
  IPR025943 Sigma-54 interaction domain, ATP-binding site 2 [PS00676] (228-243)
  IPR025944 Sigma-54 interaction domain, conserved site [PS00688] (355-364)
  IPR027417 P-loop containing nucleoside triphosphate hydrolase [G3DSA:3.40.50.300] (140-313)
  IPR027417 P-loop containing nucleoside triphosphate hydrolase [SSF52540] (142-385)
  IPR053402 Quorum sensing regulatory protein LuxO [NF041946] (8-471)
  IPR058031 NorR-like, AAA+ ATPase lid domain [PF25601] (314-388)

Secondary structure (DSSP, 8-state):
------HHHHHHHHHHHHHHTS-PPEEEE-STT--HHHHHHHHHHHSTTTTS-EEEEETTSS-GGGHHHHHHEE-TTSSTT--S-EE-HHHHTTTSEEEEETGGGS-HHHHHHHHHHHHHSEE--BT----EE---EEEEEESS-HHHHHHTTSS-HHHHHHH-SEEEEPPPGGG-TTHHHHHHHHHHHHHHHHHT----EE-HHHHHHHHHS--TTHHHHHHHHHHHHHHH---SEE-GGGSPTTHHHHH-